Protein AF-A0AA91TK26-F1 (afdb_monomer_lite)

Secondary structure (DSSP, 8-state):
-TTGGG-TT--HHHHHHHHHHHHHHHSSS--HHHHHHHHHHHHHHHHHHHHHHHTTEEEEETTEEEEPPHHHHTHHHHHHHHT-EEGGGTTEEGGG--TTTS-HHHHHHHHHHHHHHHHHHHHHHHTTSTTTT--HHHHHHHHHHHHHHHHHHHH----TT-PPSS-TTEEEEE-TTT--EEEEEPPPBSSHHHHHHHHHHHHHH-TT--S-EEEEE-TTT--EEEEEPPGGGG-HHHHTTGGGGGS--

pLDDT: mean 71.39, std 16.18, range [24.36, 92.69]

Foldseek 3Di:
DVVQVPDPPDDPLLVVLVVCLVCLVVDPDNDPVVNVVSVVVNVVVVVVVVVVLCVCWADDPDPDTDGDDLCVNCVVLLVVQQQAFDPVVVRDGLLLDDLLLDDVVVNVVSLVVLLVSLVVVLCVSCVPPPPSPDDPVVVVVSVVNSVVSVVCSQKADPDPPDDNPPDPFWDWDQDPPPRDTIIDGFDFAADQVVQVVVVVVVCVVCVVPPFDKHWDQDPRRRTIGIDGPDPVPPDPVVVVVVVPVVPDD

Structure (mmCIF, N/CA/C/O backbone):
data_AF-A0AA91TK26-F1
#
_entry.id   AF-A0AA91TK26-F1
#
loop_
_atom_site.group_PDB
_atom_site.id
_atom_site.type_symbol
_atom_site.label_atom_id
_atom_site.label_alt_id
_atom_site.label_comp_id
_atom_site.label_asym_id
_atom_site.label_entity_id
_atom_site.label_seq_id
_atom_site.pdbx_PDB_ins_code
_atom_site.Cartn_x
_atom_site.Cartn_y
_atom_site.Cartn_z
_atom_site.occupancy
_atom_site.B_iso_or_equiv
_atom_site.auth_seq_id
_atom_site.auth_comp_id
_atom_site.auth_asym_id
_atom_site.auth_atom_id
_atom_site.pdbx_PDB_model_num
ATOM 1 N N . MET A 1 1 ? -22.624 -1.620 34.084 1.00 44.56 1 MET A N 1
ATOM 2 C CA . MET A 1 1 ? -23.690 -2.280 33.284 1.00 44.56 1 MET A CA 1
ATOM 3 C C . MET A 1 1 ? -24.356 -1.372 32.250 1.00 44.56 1 MET A C 1
ATOM 5 O O . MET A 1 1 ? -24.393 -1.745 31.085 1.00 44.56 1 MET A O 1
ATOM 9 N N . GLY A 1 2 ? -24.846 -0.179 32.614 1.00 40.97 2 GLY A N 1
ATOM 10 C CA . GLY A 1 2 ? -25.604 0.687 31.690 1.00 40.97 2 GLY A CA 1
ATOM 11 C C . GLY A 1 2 ? -24.864 1.198 30.437 1.00 40.97 2 GLY A C 1
ATOM 12 O O . GLY A 1 2 ? -25.529 1.561 29.469 1.00 40.97 2 GLY A O 1
ATOM 13 N N . ARG A 1 3 ? -23.518 1.215 30.430 1.00 43.72 3 ARG A N 1
ATOM 14 C CA . ARG A 1 3 ? -22.691 1.476 29.229 1.00 43.72 3 ARG A CA 1
ATOM 15 C C . ARG A 1 3 ? -22.631 0.279 28.271 1.00 43.72 3 ARG A C 1
ATOM 17 O O . ARG A 1 3 ? -22.677 0.483 27.065 1.00 43.72 3 ARG A O 1
ATOM 24 N N . TYR A 1 4 ? -22.572 -0.948 28.791 1.00 48.25 4 TYR A N 1
ATOM 25 C CA . TYR A 1 4 ? -22.477 -2.167 27.981 1.00 48.25 4 TYR A CA 1
ATOM 26 C C . TYR A 1 4 ? -23.794 -2.530 27.293 1.00 48.25 4 TYR A C 1
ATOM 28 O O . TYR A 1 4 ? -23.783 -2.925 26.138 1.00 48.25 4 TYR A O 1
ATOM 36 N N . LEU A 1 5 ? -24.936 -2.310 27.954 1.00 44.91 5 LEU A N 1
ATOM 37 C CA . LEU A 1 5 ? -26.261 -2.513 27.346 1.00 44.91 5 LEU A CA 1
ATOM 38 C C . LEU A 1 5 ? -26.547 -1.551 26.173 1.00 44.91 5 LEU A C 1
ATOM 40 O O . LEU A 1 5 ? -27.520 -1.738 25.453 1.00 44.91 5 LEU A O 1
ATOM 44 N N . ARG A 1 6 ? -25.722 -0.507 25.992 1.00 39.59 6 ARG A N 1
ATOM 45 C CA . ARG A 1 6 ? -25.893 0.544 24.975 1.00 39.59 6 ARG A CA 1
ATOM 46 C C . ARG A 1 6 ? -24.810 0.546 23.888 1.00 39.59 6 ARG A C 1
ATOM 48 O O . ARG A 1 6 ? -24.890 1.359 22.969 1.00 39.59 6 ARG A O 1
ATOM 55 N N . ALA A 1 7 ? -23.798 -0.320 23.967 1.00 47.00 7 ALA A N 1
ATOM 56 C CA . ALA A 1 7 ? -22.677 -0.322 23.030 1.00 47.00 7 ALA A CA 1
ATOM 57 C C . ALA A 1 7 ? -22.784 -1.475 22.011 1.00 47.00 7 ALA A C 1
ATOM 59 O O . ALA A 1 7 ? -22.571 -2.631 22.347 1.00 47.00 7 ALA A O 1
ATOM 60 N N . ASN A 1 8 ? -23.004 -1.152 20.730 1.00 46.62 8 ASN A N 1
ATOM 61 C CA . ASN A 1 8 ? -23.030 -2.105 19.599 1.00 46.62 8 ASN A CA 1
ATOM 62 C C . ASN A 1 8 ? -21.673 -2.793 19.283 1.00 46.62 8 ASN A C 1
ATOM 64 O O . ASN A 1 8 ? -21.545 -3.460 18.260 1.00 46.62 8 ASN A O 1
ATOM 68 N N . GLU A 1 9 ? -20.644 -2.610 20.116 1.00 56.28 9 GLU A N 1
ATOM 69 C CA . GLU A 1 9 ? -19.275 -3.128 19.919 1.00 56.28 9 GLU A CA 1
ATOM 70 C C . GLU A 1 9 ? -18.885 -4.191 20.974 1.00 56.28 9 GLU A C 1
ATOM 72 O O . GLU A 1 9 ? -17.711 -4.546 21.104 1.00 56.28 9 GLU A O 1
ATOM 77 N N . SER A 1 10 ? -19.851 -4.695 21.751 1.00 59.00 10 SER A N 1
ATOM 78 C CA . SER A 1 10 ? -19.629 -5.758 22.738 1.00 59.00 10 SER A CA 1
ATOM 79 C C . SER A 1 10 ? -19.509 -7.134 22.076 1.00 59.00 10 SER A C 1
ATOM 81 O O . SER A 1 10 ? -20.261 -7.464 21.157 1.00 59.00 10 SER A O 1
ATOM 83 N N . THR A 1 11 ? -18.560 -7.956 22.531 1.00 70.94 11 THR A N 1
ATOM 84 C CA . THR A 1 11 ? -18.422 -9.337 22.046 1.00 70.94 11 THR A CA 1
ATOM 85 C C . THR A 1 11 ? -19.579 -10.194 22.560 1.00 70.94 11 THR A C 1
ATOM 87 O O . THR A 1 11 ? -20.224 -9.877 23.561 1.00 70.94 11 THR A O 1
ATOM 90 N N . LEU A 1 12 ? -19.858 -11.308 21.876 1.00 75.44 12 LEU A N 1
ATOM 91 C CA . LEU A 1 12 ? -20.910 -12.243 22.288 1.00 75.44 12 LEU A CA 1
ATOM 92 C C . LEU A 1 12 ? -20.688 -12.741 23.732 1.00 75.44 12 LEU A C 1
ATOM 94 O O . LEU A 1 12 ? -21.633 -12.862 24.504 1.00 75.44 12 LEU A O 1
ATOM 98 N N . GLU A 1 13 ? -19.427 -12.958 24.113 1.00 78.81 13 GLU A N 1
ATOM 99 C CA . GLU A 1 13 ? -19.029 -13.390 25.457 1.00 78.81 13 GLU A CA 1
ATOM 100 C C . GLU A 1 13 ? -19.316 -12.330 26.536 1.00 78.81 13 GLU A C 1
ATOM 102 O O . GLU A 1 13 ? -19.792 -12.671 27.618 1.00 78.81 13 GLU A O 1
ATOM 107 N N . GLU A 1 14 ? -19.118 -11.040 26.243 1.00 76.75 14 GLU A N 1
ATOM 108 C CA . GLU A 1 14 ? -19.465 -9.951 27.170 1.00 76.75 14 GLU A CA 1
ATOM 109 C C . GLU A 1 14 ? -20.971 -9.871 27.411 1.00 76.75 14 GLU A C 1
ATOM 111 O O . GLU A 1 14 ? -21.410 -9.704 28.549 1.00 76.75 14 GLU A O 1
ATOM 116 N N . HIS A 1 15 ? -21.773 -10.048 26.358 1.00 75.81 15 HIS A N 1
ATOM 117 C CA . HIS A 1 15 ? -23.227 -10.104 26.488 1.00 75.81 15 HIS A CA 1
ATOM 118 C C . HIS A 1 15 ? -23.679 -11.270 27.371 1.00 75.81 15 HIS A C 1
ATOM 120 O O . HIS A 1 15 ? -24.536 -11.079 28.238 1.00 75.81 15 HIS A O 1
ATOM 126 N N . TYR A 1 16 ? -23.084 -12.454 27.200 1.00 81.50 16 TYR A N 1
ATOM 127 C CA . TYR A 1 16 ? -23.384 -13.608 28.048 1.00 81.50 16 TYR A CA 1
ATOM 128 C C . TYR A 1 16 ? -22.993 -13.378 29.507 1.00 81.50 16 TYR A C 1
ATOM 130 O O . TYR A 1 16 ? -23.787 -13.685 30.392 1.00 81.50 16 TYR A O 1
ATOM 138 N N . LEU A 1 17 ? -21.820 -12.794 29.770 1.00 83.50 17 LEU A N 1
ATOM 139 C CA . LEU A 1 17 ? -21.373 -12.494 31.132 1.00 83.50 17 LEU A CA 1
ATOM 140 C C . LEU A 1 17 ? -22.282 -11.471 31.819 1.00 83.50 17 LEU A C 1
ATOM 142 O O . LEU A 1 17 ? -22.656 -11.665 32.970 1.00 83.50 17 LEU A O 1
ATOM 146 N N . ILE A 1 18 ? -22.704 -10.419 31.117 1.00 82.75 18 ILE A N 1
ATOM 147 C CA . ILE A 1 18 ? -23.621 -9.414 31.676 1.00 82.75 18 ILE A CA 1
ATOM 148 C C . ILE A 1 18 ? -24.989 -10.020 31.966 1.00 82.75 18 ILE A C 1
ATOM 150 O O . ILE A 1 18 ? -25.558 -9.755 33.026 1.00 82.75 18 ILE A O 1
ATOM 154 N N . LYS A 1 19 ? -25.509 -10.841 31.047 1.00 82.31 19 LYS A N 1
ATOM 155 C CA . LYS A 1 19 ? -26.774 -11.550 31.246 1.00 82.31 19 LYS A CA 1
ATOM 156 C C . LYS A 1 19 ? -26.681 -12.497 32.441 1.00 82.31 19 LYS A C 1
ATOM 158 O O . LYS A 1 19 ? -27.546 -12.452 33.305 1.00 82.31 19 LYS A O 1
ATOM 163 N N . TYR A 1 20 ? -25.597 -13.266 32.538 1.00 84.12 20 TYR A N 1
ATOM 164 C CA . TYR A 1 20 ? -25.335 -14.154 33.666 1.00 84.12 20 TYR A CA 1
ATOM 165 C C . TYR A 1 20 ? -25.274 -13.394 34.994 1.00 84.12 20 TYR A C 1
ATOM 167 O O . TYR A 1 20 ? -25.936 -13.797 35.941 1.00 84.12 20 TYR A O 1
ATOM 175 N N . ILE A 1 21 ? -24.539 -12.279 35.070 1.00 84.69 21 ILE A N 1
ATOM 176 C CA . ILE A 1 21 ? -24.446 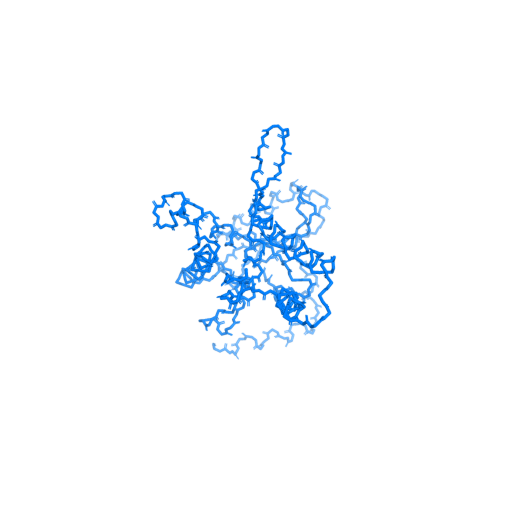-11.459 36.289 1.00 84.69 21 ILE A CA 1
ATOM 177 C C . ILE A 1 21 ? -25.829 -10.913 36.668 1.00 84.69 21 ILE A C 1
ATOM 179 O O . ILE A 1 21 ? -26.231 -11.023 37.822 1.00 84.69 21 ILE A O 1
ATOM 183 N N . ARG A 1 22 ? -26.577 -10.360 35.704 1.00 83.75 22 ARG A N 1
ATOM 184 C CA . ARG A 1 22 ? -27.930 -9.832 35.933 1.00 83.75 22 ARG A CA 1
ATOM 185 C C . ARG A 1 22 ? -28.875 -10.915 36.456 1.00 83.75 22 ARG A C 1
ATOM 187 O O . ARG A 1 22 ? -29.520 -10.715 37.478 1.00 83.75 22 ARG A O 1
ATOM 194 N N . ASP A 1 23 ? -28.939 -12.046 35.762 1.00 82.69 23 ASP A N 1
ATOM 195 C CA . ASP A 1 23 ? -29.879 -13.124 36.068 1.00 82.69 23 ASP A CA 1
ATOM 196 C C . ASP A 1 23 ? -29.489 -13.835 37.381 1.00 82.69 23 ASP A C 1
ATOM 198 O O . ASP A 1 23 ? -30.359 -14.250 38.139 1.00 82.69 23 ASP A O 1
ATOM 202 N N . SER A 1 24 ? -28.191 -13.895 37.705 1.00 81.94 24 SER A N 1
ATOM 203 C CA . SER A 1 24 ? -27.680 -14.494 38.949 1.00 81.94 24 SER A CA 1
ATOM 204 C C . SER A 1 24 ? -27.883 -13.608 40.183 1.00 81.94 24 SER A C 1
ATOM 206 O O . SER A 1 24 ? -27.971 -14.139 41.283 1.00 81.94 24 SER A O 1
ATOM 208 N N . ILE A 1 25 ? -27.953 -12.279 40.023 1.00 79.81 25 ILE A N 1
ATOM 209 C CA . ILE A 1 25 ? -28.280 -11.333 41.110 1.00 79.81 25 ILE A CA 1
ATOM 210 C C . ILE A 1 25 ? -29.783 -11.351 41.427 1.00 79.81 25 ILE A C 1
ATOM 212 O O . ILE A 1 25 ? -30.166 -11.168 42.576 1.00 79.81 25 ILE A O 1
ATOM 216 N N . ILE A 1 26 ? -30.629 -11.557 40.413 1.00 78.25 26 ILE A N 1
ATOM 217 C CA . ILE A 1 26 ? -32.096 -11.591 40.558 1.00 78.25 26 ILE A CA 1
ATOM 218 C C . ILE A 1 26 ? -32.590 -12.996 40.961 1.00 78.25 26 ILE A C 1
ATOM 220 O O . ILE A 1 26 ? -33.677 -13.141 41.515 1.00 78.25 26 ILE A O 1
ATOM 224 N N . GLY A 1 27 ? -31.806 -14.038 40.672 1.00 72.31 27 GLY A N 1
ATOM 225 C CA . GLY A 1 27 ? -32.157 -15.430 40.934 1.00 72.31 27 GLY A CA 1
ATOM 226 C C . GLY A 1 27 ? -32.178 -15.813 42.418 1.00 72.31 27 GLY A C 1
ATOM 227 O O . GLY A 1 27 ? -31.489 -15.237 43.251 1.00 72.31 27 GLY A O 1
ATOM 228 N N . VAL A 1 28 ? -32.946 -16.862 42.725 1.00 64.44 28 VAL A N 1
ATOM 229 C CA . VAL A 1 28 ? -33.220 -17.343 44.095 1.00 64.44 28 VAL A CA 1
ATOM 230 C C . VAL A 1 28 ? -31.970 -17.909 44.796 1.00 64.44 28 VAL A C 1
ATOM 232 O O . VAL A 1 28 ? -31.873 -17.866 46.016 1.00 64.44 28 VAL A O 1
ATOM 235 N N . ASN A 1 29 ? -30.983 -18.393 44.029 1.00 65.88 29 ASN A N 1
ATOM 236 C CA . ASN A 1 29 ? -29.723 -18.952 44.534 1.00 65.88 29 ASN A CA 1
ATOM 237 C C . ASN A 1 29 ? -28.543 -18.030 44.201 1.00 65.88 29 ASN A C 1
ATOM 239 O O . ASN A 1 29 ? -27.784 -18.265 43.256 1.00 65.88 29 ASN A O 1
ATOM 243 N N . PHE A 1 30 ? -28.396 -16.966 44.987 1.00 73.25 30 PHE A N 1
ATOM 244 C CA . PHE A 1 30 ? -27.329 -15.985 44.818 1.00 73.25 30 PHE A CA 1
ATOM 245 C C . PHE A 1 30 ? -25.974 -16.537 45.287 1.00 73.25 30 PHE A C 1
ATOM 247 O O . PHE A 1 30 ? -25.702 -16.659 46.481 1.00 73.25 30 PHE A O 1
ATOM 254 N N . ASN A 1 31 ? -25.089 -16.848 44.337 1.00 81.25 31 ASN A N 1
ATOM 255 C CA . ASN A 1 31 ? -23.705 -17.224 44.625 1.00 81.25 31 ASN A CA 1
ATOM 256 C C . ASN A 1 31 ? -22.774 -16.020 44.423 1.00 81.25 31 ASN A C 1
ATOM 258 O O . ASN A 1 31 ? -22.323 -15.721 43.317 1.00 81.25 31 ASN A O 1
ATOM 262 N N . VAL A 1 32 ? -22.450 -15.350 45.530 1.00 81.12 32 VAL A N 1
ATOM 263 C CA . VAL A 1 32 ? -21.575 -14.166 45.561 1.00 81.12 32 VAL A CA 1
ATOM 264 C C . VAL A 1 32 ? -20.241 -14.423 44.852 1.00 81.12 32 VAL A C 1
ATOM 266 O O . VAL A 1 32 ? -19.765 -13.581 44.092 1.00 81.12 32 VAL A O 1
ATOM 269 N N . LYS A 1 33 ? -19.634 -15.599 45.061 1.00 85.19 33 LYS A N 1
ATOM 270 C CA . LYS A 1 33 ? -18.298 -15.921 44.541 1.00 85.19 33 LYS A CA 1
ATOM 271 C C . LYS A 1 33 ? -18.301 -16.064 43.019 1.00 85.19 33 LYS A C 1
ATOM 273 O O . LYS A 1 33 ? -17.387 -15.573 42.359 1.00 85.19 33 LYS A O 1
ATOM 278 N N . SER A 1 34 ? -19.325 -16.701 42.446 1.00 83.44 34 SER A N 1
ATOM 279 C CA . SER A 1 34 ? -19.433 -16.837 40.988 1.00 83.44 34 SER A CA 1
ATOM 28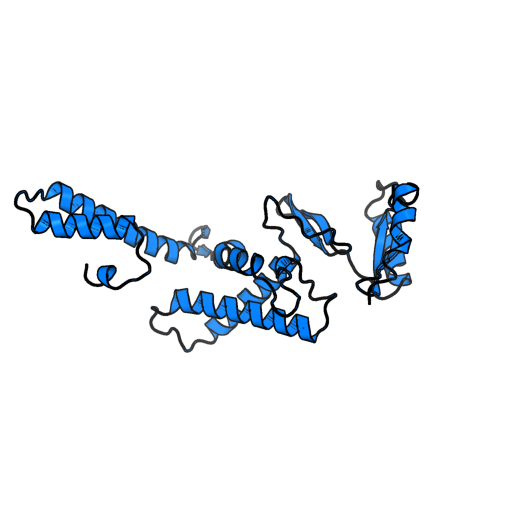0 C C . SER A 1 34 ? -19.742 -15.500 40.313 1.00 83.44 34 SER A C 1
ATOM 282 O O . SER A 1 34 ? -19.164 -15.197 39.268 1.00 83.44 34 SER A O 1
ATOM 284 N N . VAL A 1 35 ? -20.582 -14.669 40.937 1.00 84.56 35 VAL A N 1
ATOM 285 C CA . VAL A 1 35 ? -20.903 -13.323 40.448 1.00 84.56 35 VAL A CA 1
ATOM 286 C C . VAL A 1 35 ? -19.672 -12.414 40.483 1.00 84.56 35 VAL A C 1
ATOM 288 O O . VAL A 1 35 ? -19.367 -11.777 39.475 1.00 84.56 35 VAL A O 1
ATOM 291 N N . LEU A 1 36 ? -18.910 -12.403 41.583 1.00 85.00 36 LEU A N 1
ATOM 292 C CA . LEU A 1 36 ? -17.664 -11.634 41.683 1.00 85.00 36 LEU A CA 1
ATOM 293 C C . LEU A 1 36 ? -16.629 -12.078 40.642 1.00 85.00 36 LEU A C 1
ATOM 295 O O . LEU A 1 36 ? -16.025 -11.232 39.987 1.00 85.00 36 LEU A O 1
ATOM 299 N N . ASN A 1 37 ? -16.477 -13.386 40.416 1.00 87.38 37 ASN A N 1
ATOM 300 C CA . ASN A 1 37 ? -15.582 -13.901 39.377 1.00 87.38 37 ASN A CA 1
ATOM 301 C C . ASN A 1 37 ? -16.009 -13.462 37.968 1.00 87.38 37 ASN A C 1
ATOM 303 O O . ASN A 1 37 ? -15.162 -13.099 37.150 1.00 87.38 37 ASN A O 1
ATOM 307 N N . ALA A 1 38 ? -17.313 -13.463 37.674 1.00 84.62 38 ALA A N 1
ATOM 308 C CA . ALA A 1 38 ? -17.836 -13.005 36.390 1.00 84.62 38 ALA A CA 1
ATOM 309 C C . ALA A 1 38 ? -17.636 -11.493 36.192 1.00 84.62 38 ALA A C 1
ATOM 311 O O . ALA A 1 38 ? -17.241 -11.069 35.104 1.00 84.62 38 ALA A O 1
ATOM 312 N N . ILE A 1 39 ? -17.841 -10.689 37.242 1.00 85.06 39 ILE A N 1
ATOM 313 C CA . ILE A 1 39 ? -17.564 -9.244 37.231 1.00 85.06 39 ILE A CA 1
ATOM 314 C C . ILE A 1 39 ? -16.071 -8.993 37.005 1.00 85.06 39 ILE A C 1
ATOM 316 O O . ILE A 1 39 ? -15.716 -8.215 36.122 1.00 85.06 39 ILE A O 1
ATOM 320 N N . GLN A 1 40 ? -15.192 -9.693 37.728 1.00 85.62 40 GLN A N 1
ATOM 321 C CA . GLN A 1 40 ? -13.745 -9.556 37.568 1.00 85.62 40 GLN A CA 1
ATOM 322 C C . GLN A 1 40 ? -13.291 -9.952 36.159 1.00 85.62 40 GLN A C 1
ATOM 324 O O . GLN A 1 40 ? -12.460 -9.269 35.562 1.00 85.62 40 GLN A O 1
ATOM 329 N N . LYS A 1 41 ? -13.861 -11.022 35.588 1.00 86.88 41 LYS A N 1
ATOM 330 C CA . LYS A 1 41 ? -13.591 -11.426 34.202 1.00 86.88 41 LYS A CA 1
ATOM 331 C C . LYS A 1 41 ? -14.019 -10.336 33.216 1.00 86.88 41 LYS A C 1
ATOM 333 O O . LYS A 1 41 ? -13.237 -9.996 32.332 1.00 86.88 41 LYS A O 1
ATOM 338 N N . LEU A 1 42 ? -15.205 -9.752 33.398 1.00 83.81 42 LEU A N 1
ATOM 339 C CA . LEU A 1 42 ? -15.696 -8.647 32.570 1.00 83.81 42 LEU A CA 1
ATOM 340 C C . LEU A 1 42 ? -14.772 -7.418 32.667 1.00 83.81 42 LEU A C 1
ATOM 342 O O . LEU A 1 42 ? -14.380 -6.865 31.644 1.00 83.81 42 LEU A O 1
ATOM 346 N N . MET A 1 43 ? -14.361 -7.039 33.881 1.00 80.94 43 MET A N 1
ATOM 347 C CA . MET A 1 43 ? -13.428 -5.930 34.114 1.00 80.94 43 MET A CA 1
ATOM 348 C C . MET A 1 43 ? -12.058 -6.184 33.482 1.00 80.94 43 MET A C 1
ATOM 350 O O . MET A 1 43 ? -11.479 -5.284 32.882 1.00 80.94 43 MET A O 1
ATOM 354 N N . ASN A 1 44 ? -11.546 -7.414 33.558 1.00 81.50 44 ASN A N 1
ATOM 355 C CA . ASN A 1 44 ? -10.281 -7.784 32.925 1.00 81.50 44 ASN A CA 1
ATOM 356 C C . ASN A 1 44 ? -10.374 -7.726 31.393 1.00 81.50 44 ASN A C 1
ATOM 358 O O . ASN A 1 44 ? -9.412 -7.324 30.744 1.00 81.50 44 ASN A O 1
ATOM 362 N N . MET A 1 45 ? -11.518 -8.097 30.809 1.00 77.38 45 MET A N 1
ATOM 363 C CA . MET A 1 45 ? -11.768 -7.964 29.369 1.00 77.38 45 MET A CA 1
ATOM 364 C C . MET A 1 45 ? -11.860 -6.491 28.941 1.00 77.38 45 MET A C 1
ATOM 366 O O . MET A 1 45 ? -11.331 -6.129 27.891 1.00 77.38 45 MET A O 1
ATOM 370 N N . GLU A 1 46 ? -12.449 -5.623 29.768 1.00 71.56 46 GLU A N 1
ATOM 371 C CA . GLU A 1 46 ? -12.480 -4.171 29.541 1.00 71.56 46 GLU A CA 1
ATOM 372 C C . GLU A 1 46 ? -11.086 -3.550 29.636 1.00 71.56 46 GLU A C 1
ATOM 374 O O . GLU A 1 46 ? -10.648 -2.861 28.717 1.00 71.56 46 GLU A O 1
ATOM 379 N N . ALA A 1 47 ? -10.341 -3.883 30.691 1.00 67.50 47 ALA A N 1
ATOM 380 C CA . ALA A 1 47 ? -8.959 -3.459 30.870 1.00 67.50 47 ALA A CA 1
ATOM 381 C C . ALA A 1 47 ? -8.054 -3.988 29.747 1.00 67.50 47 ALA A C 1
ATOM 383 O O . ALA A 1 47 ? -7.115 -3.313 29.334 1.00 67.50 47 ALA A O 1
ATOM 384 N N . ALA A 1 48 ? -8.335 -5.179 29.208 1.00 65.69 48 ALA A N 1
ATOM 385 C CA . ALA A 1 48 ? -7.646 -5.710 28.038 1.00 65.69 48 ALA A CA 1
ATOM 386 C C . ALA A 1 48 ? -7.981 -4.924 26.761 1.00 65.69 48 ALA A C 1
ATOM 388 O O . ALA A 1 48 ? -7.095 -4.734 25.935 1.00 65.69 48 ALA A O 1
ATOM 389 N N . LYS A 1 49 ? -9.210 -4.418 26.600 1.00 64.06 49 LYS A N 1
ATOM 390 C CA . LYS A 1 49 ? -9.585 -3.528 25.486 1.00 64.06 49 LYS A CA 1
ATOM 391 C C . LYS A 1 49 ? -8.950 -2.147 25.612 1.00 64.06 49 LYS A C 1
ATOM 393 O O . LYS A 1 49 ? -8.461 -1.619 24.616 1.00 64.06 49 LYS A O 1
ATOM 398 N N . GLU A 1 50 ? -8.903 -1.588 26.819 1.00 53.25 50 GLU A N 1
ATOM 399 C CA . GLU A 1 50 ? -8.156 -0.357 27.091 1.00 53.25 50 GLU A CA 1
ATOM 400 C C . GLU A 1 50 ? -6.659 -0.560 26.856 1.00 53.25 50 GLU A C 1
ATOM 402 O O . GLU A 1 50 ? -6.032 0.307 26.254 1.00 53.25 50 GLU A O 1
ATOM 407 N N . LYS A 1 51 ? -6.107 -1.732 27.208 1.00 48.62 51 LYS A N 1
ATOM 408 C CA . LYS A 1 51 ? -4.743 -2.154 26.850 1.00 48.62 51 LYS A CA 1
ATOM 409 C C . LYS A 1 51 ? -4.551 -2.388 25.355 1.00 48.62 51 LYS A C 1
ATOM 411 O O . LYS A 1 51 ? -3.472 -2.093 24.868 1.00 48.62 51 LYS A O 1
ATOM 416 N N . ASP A 1 52 ? -5.538 -2.857 24.595 1.00 43.91 52 ASP A N 1
ATOM 417 C CA . ASP A 1 52 ? -5.449 -2.979 23.124 1.00 43.91 52 ASP A CA 1
ATOM 418 C C . ASP A 1 52 ? -5.460 -1.585 22.448 1.00 43.91 52 ASP A C 1
ATOM 420 O O . ASP A 1 52 ? -4.846 -1.369 21.403 1.00 43.91 52 ASP A O 1
ATOM 424 N N . LEU A 1 53 ? -6.093 -0.596 23.096 1.00 43.72 53 LEU A N 1
ATOM 425 C CA . LEU A 1 53 ? -6.005 0.830 22.755 1.00 43.72 53 LEU A CA 1
ATOM 426 C C . LEU A 1 53 ? -4.669 1.456 23.191 1.00 43.72 53 LEU A C 1
ATOM 428 O O . LEU A 1 53 ? -4.068 2.205 22.417 1.00 43.72 53 LEU A O 1
ATOM 432 N N . THR A 1 54 ? -4.157 1.124 24.384 1.00 38.44 54 THR A N 1
ATOM 433 C CA . THR A 1 54 ? -2.859 1.632 24.862 1.00 38.44 54 THR A CA 1
ATOM 434 C C . THR A 1 54 ? -1.683 0.956 24.174 1.00 38.44 54 THR A C 1
ATOM 436 O O . THR A 1 54 ? -0.706 1.639 23.934 1.00 38.44 54 THR A O 1
ATOM 439 N N . THR A 1 55 ? -1.767 -0.304 23.734 1.00 41.81 55 THR A N 1
ATOM 440 C CA . THR A 1 55 ? -0.697 -1.028 23.005 1.00 41.81 55 THR A CA 1
ATOM 441 C C . THR A 1 55 ? -0.421 -0.484 21.600 1.00 41.81 55 THR A C 1
ATOM 443 O O . THR A 1 55 ? 0.534 -0.909 20.949 1.00 41.81 55 THR A O 1
ATOM 446 N N . MET A 1 56 ? -1.141 0.544 21.135 1.00 43.97 56 MET A N 1
ATOM 447 C CA . MET A 1 56 ? -0.652 1.408 20.046 1.00 43.97 56 MET A CA 1
ATOM 448 C C . MET A 1 56 ? 0.596 2.236 20.436 1.00 43.97 56 MET A C 1
ATOM 450 O O . MET A 1 56 ? 1.288 2.799 19.575 1.00 43.97 56 MET A O 1
ATOM 454 N N . LEU A 1 57 ? 0.909 2.268 21.729 1.00 49.12 57 LEU A N 1
ATOM 455 C CA . LEU A 1 57 ? 2.031 2.914 22.392 1.00 49.12 57 LEU A CA 1
ATOM 456 C C . LEU A 1 57 ? 2.587 1.855 23.361 1.00 49.12 57 LEU A C 1
ATOM 458 O O . LEU A 1 57 ? 1.918 1.417 24.277 1.00 49.12 57 LEU A O 1
ATOM 462 N N . VAL A 1 58 ? 3.732 1.240 23.118 1.00 49.19 58 VAL A N 1
ATOM 463 C CA . VAL A 1 58 ? 4.950 1.519 23.890 1.00 49.19 58 VAL A CA 1
ATOM 464 C C . VAL A 1 58 ? 5.854 0.314 23.602 1.00 49.19 58 VAL A C 1
ATOM 466 O O . VAL A 1 58 ? 5.597 -0.785 24.086 1.00 49.19 58 VAL A O 1
ATOM 469 N N . LYS A 1 59 ? 6.915 0.494 22.816 1.00 49.28 59 LYS A N 1
ATOM 470 C CA . LYS A 1 59 ? 8.158 -0.232 23.094 1.00 49.28 59 LYS A CA 1
ATOM 471 C C . LYS A 1 59 ? 8.890 0.610 24.132 1.00 49.28 59 LYS A C 1
ATOM 473 O O . LYS A 1 59 ? 9.058 1.804 23.910 1.00 49.28 59 LYS A O 1
ATOM 478 N N . MET A 1 60 ? 9.275 0.041 25.267 1.00 48.75 60 MET A N 1
ATOM 479 C CA . MET A 1 60 ? 10.217 0.730 26.149 1.00 48.75 60 MET A CA 1
ATOM 480 C C . MET A 1 60 ? 11.621 0.444 25.630 1.00 48.75 60 MET A C 1
ATOM 482 O O . MET A 1 60 ? 11.990 -0.719 25.486 1.00 48.75 60 MET A O 1
ATOM 486 N N . ASP A 1 61 ? 12.360 1.497 25.297 1.00 47.44 61 ASP A N 1
ATOM 487 C CA . ASP A 1 61 ? 13.799 1.427 25.044 1.00 47.44 61 ASP A CA 1
ATOM 488 C C . ASP A 1 61 ? 14.485 2.200 26.176 1.00 47.44 61 ASP A C 1
ATOM 490 O O . ASP A 1 61 ? 14.524 3.437 26.190 1.00 47.44 61 ASP A O 1
ATOM 494 N N . GLY A 1 62 ? 14.858 1.469 27.230 1.00 65.50 62 GLY A N 1
ATOM 495 C CA . GLY A 1 62 ? 15.213 2.049 28.527 1.00 65.50 62 GLY A CA 1
ATOM 496 C C . GLY A 1 62 ? 14.067 2.881 29.125 1.00 65.50 62 GLY A C 1
ATOM 497 O O . GLY A 1 62 ? 12.918 2.442 29.161 1.00 65.50 62 GLY A O 1
ATOM 498 N N . ASN A 1 63 ? 14.367 4.114 29.553 1.00 59.72 63 ASN A N 1
ATOM 499 C CA . ASN A 1 63 ? 13.387 5.050 30.132 1.00 59.72 63 ASN A CA 1
ATOM 500 C C . ASN A 1 63 ? 12.546 5.809 29.085 1.00 59.72 63 ASN A C 1
ATOM 502 O O . ASN A 1 63 ? 11.775 6.700 29.445 1.00 59.72 63 ASN A O 1
ATOM 506 N N . ARG A 1 64 ? 12.695 5.518 27.785 1.00 45.97 64 ARG A N 1
ATOM 507 C CA . ARG A 1 64 ? 11.971 6.226 26.720 1.00 45.97 64 ARG A CA 1
ATOM 508 C C . ARG A 1 64 ? 10.838 5.374 26.161 1.00 45.97 64 ARG A C 1
ATOM 510 O O . ARG A 1 64 ? 11.027 4.234 25.741 1.00 45.97 64 ARG A O 1
ATOM 517 N N . VAL A 1 65 ? 9.652 5.975 26.105 1.00 55.22 65 VAL A N 1
ATOM 518 C CA . VAL A 1 65 ? 8.483 5.411 25.426 1.00 55.22 65 VAL A CA 1
ATOM 519 C C . VAL A 1 65 ? 8.667 5.568 23.917 1.00 55.22 65 VAL A C 1
ATOM 521 O O . VAL A 1 65 ? 8.514 6.658 23.366 1.00 55.22 65 VAL A O 1
ATOM 524 N N . VAL A 1 66 ? 8.994 4.472 23.237 1.00 56.31 66 VAL A N 1
ATOM 525 C CA . VAL A 1 66 ? 9.098 4.406 21.779 1.00 56.31 66 VAL A CA 1
ATOM 526 C C . VAL A 1 66 ? 7.731 4.074 21.191 1.00 56.31 66 VAL A C 1
ATOM 528 O O . VAL A 1 66 ? 7.084 3.078 21.520 1.00 56.31 66 VAL A O 1
ATOM 531 N N . LEU A 1 67 ? 7.283 4.940 20.288 1.00 59.25 67 LEU A N 1
ATOM 532 C CA . LEU A 1 67 ? 6.070 4.751 19.506 1.00 59.25 67 LEU A CA 1
ATOM 533 C C . LEU A 1 67 ? 6.219 3.529 18.589 1.00 59.25 67 LEU A C 1
ATOM 535 O O . LEU A 1 67 ? 7.190 3.428 17.843 1.00 59.25 67 LEU A O 1
ATOM 539 N N . ASN A 1 68 ? 5.227 2.632 18.590 1.00 64.94 68 ASN A N 1
ATOM 540 C CA . ASN A 1 68 ? 5.193 1.514 17.644 1.00 64.94 68 ASN A CA 1
ATOM 541 C C . ASN A 1 68 ? 5.302 1.995 16.188 1.00 64.94 68 ASN A C 1
ATOM 543 O O . ASN A 1 68 ? 4.771 3.053 15.837 1.00 64.94 68 ASN A O 1
ATOM 547 N N . GLY A 1 69 ? 5.949 1.197 15.337 1.00 68.38 69 GLY A N 1
ATOM 548 C CA . GLY A 1 69 ? 6.065 1.469 13.904 1.00 68.38 69 GLY A CA 1
ATOM 549 C C . GLY A 1 69 ? 4.703 1.631 13.218 1.00 68.38 69 GLY A C 1
ATOM 550 O O . GLY A 1 69 ? 3.672 1.135 13.684 1.00 68.38 69 GLY A O 1
ATOM 551 N N . GLN A 1 70 ? 4.677 2.359 12.097 1.00 72.12 70 GLN A N 1
ATOM 552 C CA . GLN A 1 70 ? 3.442 2.617 11.338 1.00 72.12 70 GLN A CA 1
ATOM 553 C C . GLN A 1 70 ? 2.773 1.328 10.831 1.00 72.12 70 GLN A C 1
ATOM 555 O O . GLN A 1 70 ? 1.552 1.263 10.702 1.00 72.12 70 GLN A O 1
ATOM 560 N N . ASP A 1 71 ? 3.568 0.296 10.573 1.00 68.12 71 ASP A N 1
ATOM 561 C CA . ASP A 1 71 ? 3.148 -1.041 10.163 1.00 68.12 71 ASP A CA 1
ATOM 562 C C . ASP A 1 71 ? 2.323 -1.767 11.227 1.00 68.12 71 ASP A C 1
ATOM 564 O O . ASP A 1 71 ? 1.330 -2.413 10.885 1.00 68.12 71 ASP A O 1
ATOM 568 N N . VAL A 1 72 ? 2.695 -1.612 12.498 1.00 71.19 72 VAL A N 1
ATOM 569 C CA . VAL A 1 72 ? 1.945 -2.146 13.637 1.00 71.19 72 VAL A CA 1
ATOM 570 C C . VAL A 1 72 ? 0.683 -1.317 13.858 1.00 71.19 72 VAL A C 1
ATOM 572 O O . VAL A 1 72 ? -0.413 -1.873 13.924 1.00 71.19 72 VAL A O 1
ATOM 575 N N . ARG A 1 73 ? 0.817 0.017 13.884 1.00 71.00 73 ARG A N 1
ATOM 576 C CA . ARG A 1 73 ? -0.297 0.950 14.142 1.00 71.00 73 ARG A CA 1
ATOM 577 C C . ARG A 1 73 ? -1.453 0.789 13.164 1.00 71.00 73 ARG A C 1
ATOM 579 O O . ARG A 1 73 ? -2.600 0.757 13.582 1.00 71.00 73 ARG A O 1
ATOM 586 N N . PHE A 1 74 ? -1.154 0.676 11.871 1.00 74.75 74 PHE A N 1
ATOM 587 C CA . PHE A 1 74 ? -2.170 0.646 10.818 1.00 74.75 74 PHE A CA 1
ATOM 588 C C . PHE A 1 74 ? -2.413 -0.759 10.256 1.00 74.75 74 PHE A C 1
ATOM 590 O O . PHE A 1 74 ? -2.902 -0.901 9.131 1.00 74.75 74 PHE A O 1
ATOM 597 N N . LYS A 1 75 ? -2.035 -1.824 10.978 1.00 76.81 75 LYS A N 1
ATOM 598 C CA . LYS A 1 75 ? -2.089 -3.204 10.467 1.00 76.81 75 LYS A CA 1
ATOM 599 C C . LYS A 1 75 ? -3.494 -3.597 9.993 1.00 76.81 75 LYS A C 1
ATOM 601 O O . LYS A 1 75 ? -3.623 -4.129 8.884 1.00 76.81 75 LYS A O 1
ATOM 606 N N . LYS A 1 76 ? -4.516 -3.311 10.814 1.00 78.00 76 LYS A N 1
ATOM 607 C CA . LYS A 1 76 ? -5.935 -3.638 10.571 1.00 78.00 76 LYS A CA 1
ATOM 608 C C . LYS A 1 76 ? -6.487 -2.841 9.380 1.00 78.00 76 LYS A C 1
ATOM 610 O O . LYS A 1 76 ? -7.169 -3.391 8.516 1.00 78.00 76 LYS A O 1
ATOM 615 N N . GLU A 1 77 ? -6.155 -1.557 9.297 1.00 81.12 77 GLU A N 1
ATOM 616 C CA . GLU A 1 77 ? -6.583 -0.640 8.235 1.00 81.12 77 GLU A CA 1
ATOM 617 C C . GLU A 1 77 ? -5.958 -1.035 6.902 1.00 81.12 77 GLU A C 1
ATOM 619 O O . GLU A 1 77 ? -6.666 -1.137 5.902 1.00 81.12 77 GLU A O 1
ATOM 624 N N . THR A 1 78 ? -4.661 -1.351 6.914 1.00 77.06 78 THR A N 1
ATOM 625 C CA . THR A 1 78 ? -3.927 -1.844 5.742 1.00 77.06 78 THR A CA 1
ATOM 626 C C . THR A 1 78 ? -4.625 -3.074 5.156 1.00 77.06 78 THR A C 1
ATOM 628 O O . THR A 1 78 ? -4.861 -3.144 3.956 1.00 77.06 78 THR A O 1
ATOM 631 N N . GLU A 1 79 ? -5.035 -4.039 5.984 1.00 79.12 79 GLU A N 1
ATOM 632 C CA . GLU A 1 79 ? -5.724 -5.250 5.509 1.00 79.12 79 GLU A CA 1
ATOM 633 C C . GLU A 1 79 ? -7.095 -4.971 4.887 1.00 79.12 79 GLU A C 1
ATOM 635 O O . GLU A 1 79 ? -7.459 -5.607 3.895 1.00 79.12 79 GLU A O 1
ATOM 640 N N . LYS A 1 80 ? -7.849 -4.015 5.438 1.00 83.06 80 LYS A N 1
ATOM 641 C CA . LYS A 1 80 ? -9.144 -3.599 4.880 1.00 83.06 80 LYS A CA 1
ATOM 642 C C . LYS A 1 80 ? -8.970 -2.888 3.541 1.00 83.06 80 LYS A C 1
ATOM 644 O O . LYS A 1 80 ? -9.642 -3.239 2.576 1.00 83.06 80 LYS A O 1
ATOM 649 N N . ILE A 1 81 ? -8.035 -1.942 3.482 1.00 84.06 81 ILE A N 1
ATOM 650 C CA . ILE A 1 81 ? -7.690 -1.163 2.286 1.00 84.06 81 ILE A CA 1
ATOM 651 C C . ILE A 1 81 ? -7.239 -2.092 1.148 1.00 84.06 81 ILE A C 1
ATOM 653 O O . ILE A 1 81 ? -7.668 -1.945 0.009 1.00 84.06 81 ILE A O 1
ATOM 657 N N . PHE A 1 82 ? -6.455 -3.126 1.453 1.00 78.19 82 PHE A N 1
ATOM 658 C CA . PHE A 1 82 ? -5.974 -4.088 0.455 1.00 78.19 82 PHE A CA 1
ATOM 659 C C . PHE A 1 82 ? -7.071 -4.951 -0.180 1.00 78.19 82 PHE A C 1
ATOM 661 O O . PHE A 1 82 ? -6.900 -5.428 -1.304 1.00 78.19 82 PHE A O 1
ATOM 668 N N . LYS A 1 83 ? -8.179 -5.174 0.534 1.00 82.12 83 LYS A N 1
ATOM 669 C CA . LYS A 1 83 ? -9.343 -5.931 0.049 1.00 82.12 83 LYS A CA 1
ATOM 670 C C . LYS A 1 83 ? -10.369 -5.040 -0.660 1.00 82.12 83 LYS A C 1
ATOM 672 O O . LYS A 1 83 ? -11.359 -5.550 -1.181 1.00 82.12 83 LYS A O 1
ATOM 677 N N . GLU A 1 84 ? -10.161 -3.725 -0.673 1.00 84.38 84 GLU A N 1
ATOM 678 C CA . GLU A 1 84 ? -11.097 -2.776 -1.262 1.00 84.38 84 GLU A CA 1
ATOM 679 C C . GLU A 1 84 ? -11.120 -2.888 -2.792 1.00 84.38 84 GLU A C 1
ATOM 681 O O . GLU A 1 84 ? -10.078 -2.929 -3.449 1.00 84.38 84 GLU A O 1
ATOM 686 N N . LYS A 1 85 ? -12.330 -2.940 -3.361 1.00 87.12 85 LYS A N 1
ATOM 687 C CA . LYS A 1 85 ? -12.564 -2.982 -4.807 1.00 87.12 85 LYS A CA 1
ATOM 688 C C . LYS A 1 85 ? -12.865 -1.584 -5.341 1.00 87.12 85 LYS A C 1
ATOM 690 O O . LYS A 1 85 ? -13.742 -0.881 -4.838 1.00 87.12 85 LYS A O 1
ATOM 695 N N . LEU A 1 86 ? -12.175 -1.207 -6.408 1.00 86.94 86 LEU A N 1
ATOM 696 C CA . LEU A 1 86 ? -12.335 0.049 -7.119 1.00 86.94 86 LEU A CA 1
ATOM 697 C C . LEU A 1 86 ? -13.540 -0.028 -8.058 1.00 86.94 86 LEU A C 1
ATOM 699 O O . LEU A 1 86 ? -13.475 -0.614 -9.138 1.00 86.94 86 LEU A O 1
ATOM 703 N N . LYS A 1 87 ? -14.649 0.607 -7.662 1.00 86.75 87 LYS A N 1
ATOM 704 C CA . LYS A 1 87 ? -15.879 0.657 -8.475 1.00 86.75 87 LYS A CA 1
ATOM 705 C C . LYS A 1 87 ? -15.642 1.252 -9.868 1.00 86.75 87 LYS A C 1
ATOM 707 O O . LYS A 1 87 ? -16.163 0.734 -10.844 1.00 86.75 87 LYS A O 1
ATOM 712 N N . PHE A 1 88 ? -14.807 2.289 -9.965 1.00 85.94 88 PHE A N 1
ATOM 713 C CA . PHE A 1 88 ? -14.509 2.969 -11.232 1.00 85.94 88 PHE A CA 1
ATOM 714 C C . PHE A 1 88 ? -13.565 2.179 -12.162 1.00 85.94 88 PHE A C 1
ATOM 716 O O . PHE A 1 88 ? -13.390 2.564 -13.310 1.00 85.94 88 PHE A O 1
ATOM 723 N N . LYS A 1 89 ? -12.976 1.070 -11.691 1.00 84.19 89 LYS A N 1
ATOM 724 C CA . LYS A 1 89 ? -12.092 0.178 -12.466 1.00 84.19 89 LYS A CA 1
ATOM 725 C C . LYS A 1 89 ? -12.629 -1.253 -12.456 1.00 84.19 89 LYS A C 1
ATOM 727 O O . LYS A 1 89 ? -11.918 -2.179 -12.084 1.00 84.19 89 LYS A O 1
ATOM 732 N N . LYS A 1 90 ? -13.912 -1.434 -12.797 1.00 84.94 90 LYS A N 1
ATOM 733 C CA . LYS A 1 90 ? -14.578 -2.751 -12.927 1.00 84.94 90 LYS A CA 1
ATOM 734 C C . LYS A 1 90 ? -14.340 -3.696 -11.728 1.00 84.94 90 LYS A C 1
ATOM 736 O O . LYS A 1 90 ? -14.208 -4.903 -11.886 1.00 84.94 90 LYS A O 1
ATOM 741 N N . GLY A 1 91 ? -14.252 -3.151 -10.512 1.00 82.38 91 GLY A N 1
ATOM 742 C CA . GLY A 1 91 ? -14.027 -3.942 -9.298 1.00 82.38 91 GLY A CA 1
ATOM 743 C C . GLY A 1 91 ? -12.580 -4.395 -9.064 1.00 82.38 91 GLY A C 1
ATOM 744 O O . GLY A 1 91 ? -12.363 -5.262 -8.216 1.00 82.38 91 GLY A O 1
ATOM 745 N N . MET A 1 92 ? -11.601 -3.806 -9.760 1.00 82.38 92 MET A N 1
ATOM 746 C CA . MET A 1 92 ? -10.168 -4.024 -9.534 1.00 82.38 92 MET A CA 1
ATOM 747 C C . MET A 1 92 ? -9.813 -3.830 -8.057 1.00 82.38 92 MET A C 1
ATOM 749 O O . MET A 1 92 ? -10.245 -2.869 -7.425 1.00 82.38 92 MET A O 1
ATOM 753 N N . LEU A 1 93 ? -9.006 -4.725 -7.491 1.00 83.31 93 LEU A N 1
ATOM 754 C CA . LEU A 1 93 ? -8.529 -4.570 -6.118 1.00 83.31 93 LEU A CA 1
ATOM 755 C C . LEU A 1 93 ? -7.541 -3.407 -6.013 1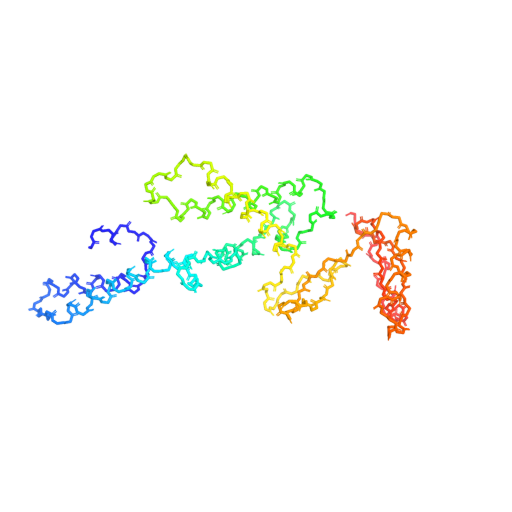.00 83.31 93 LEU A C 1
ATOM 757 O O . LEU A 1 93 ? -6.625 -3.299 -6.825 1.00 83.31 93 LEU A O 1
ATOM 761 N N . LEU A 1 94 ? -7.667 -2.602 -4.960 1.00 82.56 94 LEU A N 1
ATOM 762 C CA . LEU A 1 94 ? -6.804 -1.447 -4.709 1.00 82.56 94 LEU A CA 1
ATOM 763 C C . LEU A 1 94 ? -5.312 -1.816 -4.684 1.00 82.56 94 LEU A C 1
ATOM 765 O O . LEU A 1 94 ? -4.483 -1.064 -5.176 1.00 82.56 94 LEU A O 1
ATOM 769 N N . ARG A 1 95 ? -4.965 -3.002 -4.169 1.00 77.31 95 ARG A N 1
ATOM 770 C CA . ARG A 1 95 ? -3.578 -3.506 -4.142 1.00 77.31 95 ARG A CA 1
ATOM 771 C C . ARG A 1 95 ? -2.953 -3.723 -5.530 1.00 77.31 95 ARG A C 1
ATOM 773 O O . ARG A 1 95 ? -1.738 -3.840 -5.627 1.00 77.31 95 ARG A O 1
ATOM 780 N N . ASN A 1 96 ? -3.778 -3.863 -6.569 1.00 76.31 96 ASN A N 1
ATOM 781 C CA . ASN A 1 96 ? -3.325 -4.049 -7.947 1.00 76.31 96 ASN A CA 1
ATOM 782 C C . ASN A 1 96 ? -3.197 -2.708 -8.682 1.00 76.31 96 ASN A C 1
ATOM 784 O O . ASN A 1 96 ? -2.686 -2.681 -9.796 1.00 76.31 96 ASN A O 1
ATOM 788 N N . PHE A 1 97 ? -3.668 -1.614 -8.079 1.00 78.94 97 PHE A N 1
ATOM 789 C CA . PHE A 1 97 ? -3.595 -0.294 -8.675 1.00 78.94 97 PHE A CA 1
ATOM 790 C C . PHE A 1 97 ? -2.158 0.229 -8.619 1.00 78.94 97 PHE A C 1
ATOM 792 O O . PHE A 1 97 ? -1.577 0.353 -7.539 1.00 78.94 97 PHE A O 1
ATOM 799 N N . ASP A 1 98 ? -1.597 0.568 -9.776 1.00 75.88 98 ASP A N 1
ATOM 800 C CA . ASP A 1 98 ? -0.267 1.161 -9.875 1.00 75.88 98 ASP A CA 1
ATOM 801 C C . ASP A 1 98 ? -0.367 2.645 -10.247 1.00 75.88 98 ASP A C 1
ATOM 803 O O . ASP A 1 98 ? -0.719 3.024 -11.362 1.00 75.88 98 ASP A O 1
ATOM 807 N N . ILE A 1 99 ? -0.016 3.498 -9.283 1.00 73.44 99 ILE A N 1
ATOM 808 C CA . ILE A 1 99 ? -0.166 4.951 -9.381 1.00 73.44 99 ILE A CA 1
ATOM 809 C C . ILE A 1 99 ? 0.664 5.590 -10.504 1.00 73.44 99 ILE A C 1
ATOM 811 O O . ILE A 1 99 ? 0.333 6.692 -10.935 1.00 73.44 99 ILE A O 1
ATOM 815 N N . GLU A 1 100 ? 1.742 4.941 -10.962 1.00 68.50 100 GLU A N 1
ATOM 816 C CA . GLU A 1 100 ? 2.608 5.516 -12.003 1.00 68.50 100 GLU A CA 1
ATOM 817 C C . GLU A 1 100 ? 2.257 5.061 -13.421 1.00 68.50 100 GLU A C 1
ATOM 819 O O . GLU A 1 100 ? 2.800 5.624 -14.373 1.00 68.50 100 GLU A O 1
ATOM 824 N N . THR A 1 101 ? 1.451 4.008 -13.569 1.00 71.06 101 THR A N 1
ATOM 825 C CA . THR A 1 101 ? 0.981 3.535 -14.883 1.00 71.06 101 THR A CA 1
ATOM 826 C C . THR A 1 101 ? -0.421 4.035 -15.178 1.00 71.06 101 THR A C 1
ATOM 828 O O . THR A 1 101 ? -0.794 4.196 -16.333 1.00 71.06 101 THR A O 1
ATOM 831 N N . GLU A 1 102 ? -1.202 4.266 -14.130 1.00 77.12 102 GLU A N 1
ATOM 832 C CA . GLU A 1 102 ? -2.577 4.716 -14.239 1.00 77.12 102 GLU A CA 1
ATOM 833 C C . GLU A 1 102 ? -2.666 6.219 -14.515 1.00 77.12 102 GLU A C 1
ATOM 835 O O . GLU A 1 102 ? -1.773 7.009 -14.194 1.00 77.12 102 GLU A O 1
ATOM 840 N N . ALA A 1 103 ? -3.785 6.624 -15.113 1.00 81.81 103 ALA A N 1
ATOM 841 C CA . ALA A 1 103 ? -4.016 8.012 -15.468 1.00 81.81 103 ALA A CA 1
ATOM 842 C C . ALA A 1 103 ? -4.011 8.918 -14.214 1.00 81.81 103 ALA A C 1
ATOM 844 O O . ALA A 1 103 ? -4.550 8.528 -13.170 1.00 81.81 103 ALA A O 1
ATOM 845 N N . PRO A 1 104 ? -3.508 10.168 -14.303 1.00 84.62 104 PRO A N 1
ATOM 846 C CA . PRO A 1 104 ? -3.427 11.078 -13.154 1.00 84.62 104 PRO A CA 1
ATOM 847 C C . PRO A 1 104 ? -4.761 11.266 -12.419 1.00 84.62 104 PRO A C 1
ATOM 849 O O . PRO A 1 104 ? -4.805 11.396 -11.192 1.00 84.62 104 PRO A O 1
ATOM 852 N N . HIS A 1 105 ? -5.866 11.242 -13.168 1.00 86.06 105 HIS A N 1
ATOM 853 C CA . HIS A 1 105 ? -7.212 11.382 -12.629 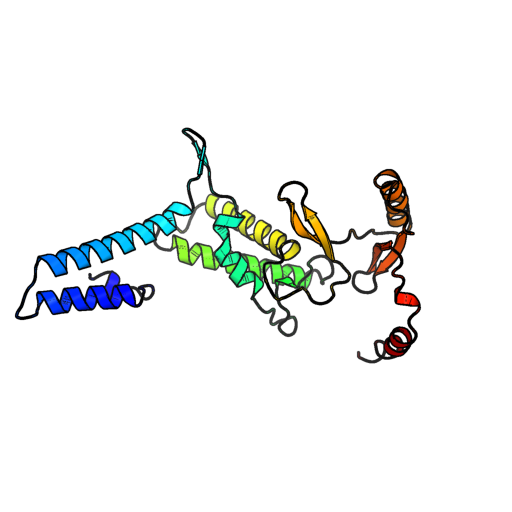1.00 86.06 105 HIS A CA 1
ATOM 854 C C . HIS A 1 105 ? -7.615 10.198 -11.726 1.00 86.06 105 HIS A C 1
ATOM 856 O O . HIS A 1 105 ? -8.179 10.407 -10.649 1.00 86.06 105 HIS A O 1
ATOM 862 N N . ASP A 1 106 ? -7.278 8.968 -12.117 1.00 86.69 106 ASP A N 1
ATOM 863 C CA . ASP A 1 106 ? -7.553 7.751 -11.352 1.00 86.69 106 ASP A CA 1
ATOM 864 C C . ASP A 1 106 ? -6.638 7.651 -10.133 1.00 86.69 106 ASP A C 1
ATOM 866 O O . ASP A 1 106 ? -7.099 7.358 -9.028 1.00 86.69 106 ASP A O 1
ATOM 870 N N . SER A 1 107 ? -5.369 8.024 -10.289 1.00 85.81 107 SER A N 1
ATOM 871 C CA . SER A 1 107 ? -4.407 8.118 -9.188 1.00 85.81 107 SER A CA 1
ATOM 872 C C . SER A 1 107 ? -4.876 9.090 -8.099 1.00 85.81 107 SER A C 1
ATOM 874 O O . SER A 1 107 ? -4.782 8.798 -6.901 1.00 85.81 107 SER A O 1
ATOM 876 N N . LYS A 1 108 ? -5.479 10.222 -8.490 1.00 88.50 108 LYS A N 1
ATOM 877 C CA . LYS A 1 108 ? -6.094 11.176 -7.554 1.00 88.50 108 LYS A CA 1
ATOM 878 C C . LYS A 1 108 ? -7.322 10.586 -6.850 1.00 88.50 108 LYS A C 1
ATOM 880 O O . LYS A 1 108 ? -7.493 10.813 -5.651 1.00 88.50 108 LYS A O 1
ATOM 885 N N . LYS A 1 109 ? -8.159 9.809 -7.550 1.00 89.94 109 LYS A N 1
ATOM 886 C CA . LYS A 1 109 ? -9.303 9.103 -6.939 1.00 89.94 109 LYS A CA 1
ATOM 887 C C . LYS A 1 109 ? -8.838 8.067 -5.916 1.00 89.94 109 LYS A C 1
ATOM 889 O O . LYS A 1 109 ? -9.373 8.045 -4.811 1.00 89.94 109 LYS A O 1
ATOM 894 N N . VAL A 1 110 ? -7.828 7.259 -6.239 1.00 88.38 110 VAL A N 1
ATOM 895 C CA . VAL A 1 110 ? -7.257 6.265 -5.314 1.00 88.38 110 VAL A CA 1
ATOM 896 C C . VAL A 1 110 ? -6.704 6.925 -4.058 1.00 88.38 110 VAL A C 1
ATOM 898 O O . VAL A 1 110 ? -7.040 6.495 -2.955 1.00 88.38 110 VAL A O 1
ATOM 901 N N . ARG A 1 111 ? -5.944 8.018 -4.201 1.00 88.88 111 ARG A N 1
ATOM 902 C CA . ARG A 1 111 ? -5.457 8.799 -3.054 1.00 88.88 111 ARG A CA 1
ATOM 903 C C . ARG A 1 111 ? -6.604 9.252 -2.147 1.00 88.88 111 ARG A C 1
ATOM 905 O O . ARG A 1 111 ? -6.538 9.019 -0.946 1.00 88.88 111 ARG A O 1
ATOM 912 N N . ARG A 1 112 ? -7.676 9.812 -2.722 1.00 89.44 112 ARG A N 1
ATOM 913 C CA . ARG A 1 112 ? -8.872 10.240 -1.970 1.00 89.44 112 ARG A CA 1
ATOM 914 C C . ARG A 1 112 ? -9.585 9.083 -1.273 1.00 89.44 112 ARG A C 1
ATOM 916 O O . ARG A 1 112 ? -10.102 9.265 -0.176 1.00 89.44 112 ARG A O 1
ATOM 923 N N . ILE A 1 113 ? -9.639 7.902 -1.894 1.00 89.62 113 ILE A N 1
ATOM 924 C CA . ILE A 1 113 ? -10.217 6.702 -1.270 1.00 89.62 113 ILE A CA 1
ATOM 925 C C . ILE A 1 113 ? -9.395 6.316 -0.040 1.00 89.62 113 ILE A C 1
ATOM 927 O O . ILE A 1 113 ? -9.966 6.176 1.039 1.00 89.62 113 ILE A O 1
ATOM 931 N N . VAL A 1 114 ? -8.071 6.202 -0.180 1.00 88.94 114 VAL A N 1
ATOM 932 C CA . VAL A 1 114 ? -7.170 5.854 0.932 1.00 88.94 114 VAL A CA 1
ATOM 933 C C . VAL A 1 114 ? -7.292 6.871 2.065 1.00 88.94 114 VAL A C 1
ATOM 935 O O . VAL A 1 114 ? -7.526 6.480 3.206 1.00 88.94 114 VAL A O 1
ATOM 938 N N . GLU A 1 115 ? -7.219 8.162 1.749 1.00 89.31 115 GLU A N 1
ATOM 939 C CA . GLU A 1 115 ? -7.372 9.256 2.713 1.00 89.31 115 GLU A CA 1
ATOM 940 C C . GLU A 1 115 ? -8.712 9.163 3.454 1.00 89.31 115 GLU A C 1
ATOM 942 O O . GLU A 1 115 ? -8.747 9.105 4.682 1.00 89.31 115 GLU A O 1
ATOM 947 N N . LYS A 1 116 ? -9.825 9.013 2.722 1.00 89.06 116 LYS A N 1
ATOM 948 C CA . LYS A 1 116 ? -11.158 8.841 3.314 1.00 89.06 116 LYS A CA 1
ATOM 949 C C . LYS A 1 116 ? -11.214 7.641 4.259 1.00 89.06 116 LYS A C 1
ATOM 951 O O . LYS A 1 116 ? -11.824 7.737 5.324 1.00 89.06 116 LYS A O 1
ATOM 956 N N . ARG A 1 117 ? -10.601 6.508 3.902 1.00 86.75 117 ARG A N 1
ATOM 957 C CA . ARG A 1 117 ? -10.566 5.310 4.757 1.00 86.75 117 ARG A CA 1
ATOM 958 C C . ARG A 1 117 ? -9.758 5.535 6.028 1.00 86.75 117 ARG A C 1
ATOM 960 O O . ARG A 1 117 ? -10.212 5.106 7.090 1.00 86.75 117 ARG A O 1
ATOM 967 N N . MET A 1 118 ? -8.623 6.223 5.930 1.00 84.56 118 MET A N 1
ATOM 968 C CA . MET A 1 118 ? -7.799 6.562 7.090 1.00 84.56 118 MET A CA 1
ATOM 969 C C . MET A 1 118 ? -8.519 7.538 8.017 1.00 84.56 118 MET A C 1
ATOM 971 O O . MET A 1 118 ? -8.629 7.248 9.205 1.00 84.56 118 MET A O 1
ATOM 975 N N . CYS A 1 119 ? -9.129 8.597 7.481 1.00 82.81 119 CYS A N 1
ATOM 976 C CA . CYS A 1 119 ? -9.937 9.532 8.267 1.00 82.81 119 CYS A CA 1
ATOM 977 C C . CYS A 1 119 ? -11.115 8.830 8.958 1.00 82.81 119 CYS A C 1
ATOM 979 O O . CYS A 1 119 ? -11.388 9.068 10.130 1.00 82.81 119 CYS A O 1
ATOM 981 N N . GLN A 1 120 ? -11.797 7.908 8.271 1.00 84.31 120 GLN A N 1
ATOM 982 C CA . GLN A 1 120 ? -12.869 7.112 8.876 1.00 84.31 120 GLN A CA 1
ATOM 983 C C . GLN A 1 120 ? -12.367 6.177 9.982 1.00 84.31 120 GLN A C 1
ATOM 985 O O . GLN A 1 120 ? -13.071 5.963 10.968 1.00 84.31 120 GLN A O 1
ATOM 990 N N . ALA A 1 121 ? -11.196 5.560 9.805 1.00 81.81 121 ALA A N 1
ATOM 991 C CA . ALA A 1 121 ? -10.594 4.711 10.828 1.00 81.81 121 ALA A CA 1
ATOM 992 C C . ALA A 1 121 ? -10.212 5.533 12.057 1.00 81.81 121 ALA A C 1
ATOM 994 O O . ALA A 1 121 ? -10.620 5.184 13.161 1.00 81.81 121 ALA A O 1
ATOM 995 N N . TYR A 1 122 ? -9.550 6.667 11.835 1.00 77.81 122 TYR A N 1
ATOM 996 C CA . TYR A 1 122 ? -9.183 7.612 12.877 1.00 77.81 122 TYR A CA 1
ATOM 997 C C . TYR A 1 122 ? -10.408 8.120 13.644 1.00 77.81 122 TYR A C 1
ATOM 999 O O . TYR A 1 122 ? -10.449 8.030 14.866 1.00 77.81 122 TYR A O 1
ATOM 1007 N N . HIS A 1 123 ? -11.463 8.533 12.934 1.00 78.62 123 HIS A N 1
ATOM 1008 C CA . HIS A 1 123 ? -12.713 8.953 13.563 1.00 78.62 123 HIS A CA 1
ATOM 1009 C C . HIS A 1 123 ? -13.306 7.866 14.460 1.00 78.62 123 HIS A C 1
ATOM 1011 O O . HIS A 1 123 ? -13.686 8.139 15.592 1.00 78.62 123 HIS A O 1
ATOM 1017 N N . ARG A 1 124 ? -13.367 6.613 13.989 1.00 79.25 124 ARG A N 1
ATOM 1018 C CA . ARG A 1 124 ? -13.906 5.511 14.801 1.00 79.25 124 ARG A CA 1
ATOM 1019 C C . ARG A 1 124 ? -13.113 5.286 16.087 1.00 79.25 124 ARG A C 1
ATOM 1021 O O . ARG A 1 124 ? -13.731 4.931 17.086 1.00 79.25 124 ARG A O 1
ATOM 1028 N N . MET A 1 125 ? -11.797 5.484 16.042 1.00 71.81 125 MET A N 1
ATOM 1029 C CA . MET A 1 125 ? -10.907 5.299 17.186 1.00 71.81 125 MET A CA 1
ATOM 1030 C C . MET A 1 125 ? -11.016 6.439 18.198 1.00 71.81 125 MET A C 1
ATOM 1032 O O . MET A 1 125 ? -11.096 6.168 19.387 1.00 71.81 125 MET A O 1
ATOM 1036 N N . HIS A 1 126 ? -11.084 7.685 17.726 1.00 73.44 126 HIS A N 1
ATOM 1037 C CA . HIS A 1 126 ? -10.936 8.867 18.580 1.00 73.44 126 HIS A CA 1
ATOM 1038 C C . HIS A 1 126 ? -12.244 9.629 18.840 1.00 73.44 126 HIS A C 1
ATOM 1040 O O . HIS A 1 126 ? -12.248 10.599 19.586 1.00 73.44 126 HIS A O 1
ATOM 1046 N N . LYS A 1 127 ? -13.393 9.188 18.296 1.00 76.62 127 LYS A N 1
ATOM 1047 C CA . LYS A 1 127 ? -14.709 9.840 18.510 1.00 76.62 127 LYS A CA 1
ATOM 1048 C C . LYS A 1 127 ? -15.122 10.000 19.982 1.00 76.62 127 LYS A C 1
ATOM 1050 O O . LYS A 1 127 ? -16.079 10.720 20.244 1.00 76.62 127 LYS A O 1
ATOM 1055 N N . LYS A 1 128 ? -14.493 9.263 20.905 1.00 72.38 128 LYS A N 1
ATOM 1056 C CA . LYS A 1 128 ? -14.776 9.287 22.349 1.00 72.38 128 LYS A CA 1
ATOM 1057 C C . LYS A 1 128 ? -13.767 10.127 23.142 1.00 72.38 128 LYS A C 1
ATOM 1059 O O . LYS A 1 128 ? -13.991 10.324 24.330 1.00 72.38 128 LYS A O 1
ATOM 1064 N N . ASP A 1 129 ? -12.702 10.603 22.502 1.00 71.19 129 ASP A N 1
ATOM 1065 C CA . ASP A 1 129 ? -11.643 11.362 23.158 1.00 71.19 129 ASP A CA 1
ATOM 1066 C C . ASP A 1 129 ? -12.066 12.836 23.257 1.00 71.19 129 ASP A C 1
ATOM 1068 O O . ASP A 1 129 ? -12.522 13.443 22.281 1.00 71.19 129 ASP A O 1
ATOM 1072 N N . GLU A 1 130 ? -11.926 13.434 24.439 1.00 57.31 130 GLU A N 1
ATOM 1073 C CA . GLU A 1 130 ? -12.151 14.870 24.610 1.00 57.31 130 GLU A CA 1
ATOM 1074 C C . GLU A 1 130 ? -11.083 15.653 23.821 1.00 57.31 130 GLU A C 1
ATOM 1076 O O . GLU A 1 130 ? -9.887 15.420 23.972 1.00 57.31 130 GLU A O 1
ATOM 1081 N N . GLY A 1 131 ? -11.510 16.556 22.926 1.00 62.72 131 GLY A N 1
ATOM 1082 C CA . GLY A 1 131 ? -10.612 17.332 22.049 1.00 62.72 131 GLY A CA 1
ATOM 1083 C C . GLY A 1 131 ? -10.466 16.827 20.602 1.00 62.72 131 GLY A C 1
ATOM 1084 O O . GLY A 1 131 ? -9.735 17.436 19.827 1.00 62.72 131 GLY A O 1
ATOM 1085 N N . TYR A 1 132 ? -11.216 15.787 20.214 1.00 57.50 132 TYR A N 1
ATOM 1086 C CA . TYR A 1 132 ? -11.225 15.082 18.912 1.00 57.50 132 TYR A CA 1
ATOM 1087 C C . TYR A 1 132 ? -11.324 15.931 17.611 1.00 57.50 132 TYR A C 1
ATOM 1089 O O . TYR A 1 132 ? -11.267 15.387 16.507 1.00 57.50 132 TYR A O 1
ATOM 1097 N N . LYS A 1 133 ? -11.573 17.245 17.679 1.00 58.19 133 LYS A N 1
ATOM 1098 C CA . LYS A 1 133 ? -12.020 18.018 16.503 1.00 58.19 133 LYS A CA 1
ATOM 1099 C C . LYS A 1 133 ? -11.062 19.088 15.984 1.00 58.19 133 LYS A C 1
ATOM 1101 O O . LYS A 1 133 ? -11.375 19.664 14.943 1.00 58.19 133 LYS A O 1
ATOM 1106 N N . THR A 1 134 ? -9.957 19.408 16.658 1.00 55.78 134 THR A N 1
ATOM 1107 C CA . THR A 1 134 ? -9.294 20.702 16.396 1.00 55.78 134 THR A CA 1
ATOM 1108 C C . THR A 1 134 ? -7.779 20.735 16.617 1.00 55.78 134 THR A C 1
ATOM 1110 O O . THR A 1 134 ? -7.266 21.751 17.085 1.00 55.78 134 THR A O 1
ATOM 1113 N N . SER A 1 135 ? -7.015 19.691 16.266 1.00 62.97 135 SER A N 1
ATOM 1114 C CA . SER A 1 135 ? -5.545 19.787 16.339 1.00 62.97 135 SER A CA 1
ATOM 1115 C C . SER A 1 135 ? -4.846 19.626 14.987 1.00 62.97 135 SER A C 1
ATOM 1117 O O . SER A 1 135 ? -4.992 18.622 14.296 1.00 62.97 135 SER A O 1
ATOM 1119 N N . ASN A 1 136 ? -3.955 20.570 14.649 1.00 70.38 136 ASN A N 1
ATOM 1120 C CA . ASN A 1 136 ? -3.019 20.460 13.513 1.00 70.38 136 ASN A CA 1
ATOM 1121 C C . ASN A 1 136 ? -2.192 19.159 13.544 1.00 70.38 136 ASN A C 1
ATOM 1123 O O . ASN A 1 136 ? -1.752 18.659 12.506 1.00 70.38 136 ASN A O 1
ATOM 1127 N N . ARG A 1 137 ? -2.017 18.579 14.737 1.00 71.31 137 ARG A N 1
ATOM 1128 C CA . ARG A 1 137 ? -1.365 17.286 14.944 1.00 71.31 137 ARG A CA 1
ATOM 1129 C C . ARG A 1 137 ? -2.106 16.146 14.241 1.00 71.31 137 ARG A C 1
ATOM 1131 O O . ARG A 1 137 ? -1.464 15.245 13.711 1.00 71.31 137 ARG A O 1
ATOM 1138 N N . GLU A 1 138 ? -3.433 16.184 14.204 1.00 72.12 138 GLU A N 1
ATOM 1139 C CA . GLU A 1 138 ? -4.274 15.139 13.606 1.00 72.12 138 GLU A CA 1
ATOM 1140 C C . GLU A 1 138 ? -4.099 15.117 12.089 1.00 72.12 138 GLU A C 1
ATOM 1142 O O . GLU A 1 138 ? -3.858 14.059 11.507 1.00 72.12 138 GLU A O 1
ATOM 1147 N N . LYS A 1 139 ? -4.104 16.301 11.464 1.00 74.44 139 LYS A N 1
ATOM 1148 C CA . LYS A 1 139 ? -3.842 16.463 10.029 1.00 74.44 139 LYS A CA 1
ATOM 1149 C C . LYS A 1 139 ? -2.482 15.877 9.641 1.00 74.44 139 LYS A C 1
ATOM 1151 O O . LYS A 1 139 ? -2.407 15.062 8.726 1.00 74.44 139 LYS A O 1
ATOM 1156 N N . TYR A 1 140 ? -1.435 16.196 10.404 1.00 79.62 140 TYR A N 1
ATOM 1157 C CA . TYR A 1 140 ? -0.098 15.630 10.196 1.00 79.62 140 TYR A CA 1
ATOM 1158 C C . TYR A 1 140 ? -0.087 14.093 10.268 1.00 79.62 140 TYR A C 1
ATOM 1160 O O . TYR A 1 140 ? 0.520 13.420 9.428 1.00 79.62 140 TYR A O 1
ATOM 1168 N N . TRP A 1 141 ? -0.777 13.511 11.254 1.00 74.56 141 TRP A N 1
ATOM 1169 C CA . TRP A 1 141 ? -0.874 12.056 11.376 1.00 74.56 141 TRP A CA 1
ATOM 1170 C C . TRP A 1 141 ? -1.661 11.420 10.229 1.00 74.56 141 TRP A C 1
ATOM 1172 O O . TRP A 1 141 ? -1.271 10.343 9.773 1.00 74.56 141 TRP A O 1
ATOM 1182 N N . MET A 1 142 ? -2.718 12.070 9.735 1.00 81.06 142 MET A N 1
ATOM 1183 C CA . MET A 1 142 ? -3.500 11.593 8.588 1.00 81.06 142 MET A CA 1
ATOM 1184 C C . MET A 1 142 ? -2.708 11.639 7.284 1.00 81.06 142 MET A C 1
ATOM 1186 O O . MET A 1 142 ? -2.736 10.667 6.523 1.00 81.06 142 MET A O 1
ATOM 1190 N N . ASP A 1 143 ? -1.930 12.698 7.061 1.00 80.75 143 ASP A N 1
ATOM 1191 C CA . ASP A 1 143 ? -1.037 12.802 5.906 1.00 80.75 143 ASP A CA 1
ATOM 1192 C C . ASP A 1 143 ? 0.021 11.689 5.937 1.00 80.75 143 ASP A C 1
ATOM 1194 O O . ASP A 1 143 ? 0.209 10.965 4.951 1.00 80.75 143 ASP A O 1
ATOM 1198 N N . ARG A 1 144 ? 0.646 11.457 7.103 1.00 79.88 144 ARG A N 1
ATOM 1199 C CA . ARG A 1 144 ? 1.589 10.340 7.300 1.00 79.88 144 ARG A CA 1
ATOM 1200 C C . ARG A 1 144 ? 0.940 8.978 7.086 1.00 79.88 144 ARG A C 1
ATOM 1202 O O . ARG A 1 144 ? 1.558 8.106 6.477 1.00 79.88 144 ARG A O 1
ATOM 1209 N N . ALA A 1 145 ? -0.264 8.770 7.607 1.00 82.12 145 ALA A N 1
ATOM 1210 C CA . ALA A 1 145 ? -0.988 7.513 7.477 1.00 82.12 145 ALA A CA 1
ATOM 1211 C C . ALA A 1 145 ? -1.335 7.227 6.009 1.00 82.12 145 ALA A C 1
ATOM 1213 O O . ALA A 1 145 ? -1.090 6.128 5.515 1.00 82.12 145 ALA A O 1
ATOM 1214 N N . THR A 1 146 ? -1.827 8.235 5.289 1.00 84.19 146 THR A N 1
ATOM 1215 C CA . THR A 1 146 ? -2.171 8.141 3.865 1.00 84.19 146 THR A CA 1
ATOM 1216 C C . THR A 1 146 ? -0.937 7.853 3.014 1.00 84.19 146 THR A C 1
ATOM 1218 O O . THR A 1 146 ? -0.961 6.936 2.192 1.00 84.19 146 THR A O 1
ATOM 1221 N N . ALA A 1 147 ? 0.168 8.569 3.244 1.00 83.56 147 ALA A N 1
ATOM 1222 C CA . ALA A 1 147 ? 1.431 8.325 2.549 1.00 83.56 147 ALA A CA 1
ATOM 1223 C C . ALA A 1 147 ? 1.955 6.901 2.799 1.00 83.56 147 ALA A C 1
ATOM 1225 O O . ALA A 1 147 ? 2.333 6.203 1.856 1.00 83.56 147 ALA A O 1
ATOM 1226 N N . PHE A 1 148 ? 1.905 6.438 4.051 1.00 83.38 148 PHE A N 1
ATOM 1227 C CA . PHE A 1 148 ? 2.303 5.082 4.421 1.00 83.38 148 PHE A CA 1
ATOM 1228 C C . PHE A 1 148 ? 1.438 4.011 3.746 1.00 83.38 148 PHE A C 1
ATOM 1230 O O . PHE A 1 148 ? 1.961 3.010 3.256 1.00 83.38 148 PHE A O 1
ATOM 1237 N N . GLN A 1 149 ? 0.120 4.216 3.670 1.00 82.56 149 GLN A N 1
ATOM 1238 C CA . GLN A 1 149 ? -0.770 3.271 2.997 1.00 82.56 149 GLN A CA 1
ATOM 1239 C C . GLN A 1 149 ? -0.536 3.225 1.489 1.00 82.56 149 GLN A C 1
ATOM 1241 O O . GLN A 1 149 ? -0.471 2.134 0.930 1.00 82.56 149 GLN A O 1
ATOM 1246 N N . LEU A 1 150 ? -0.337 4.370 0.832 1.00 82.00 150 LEU A N 1
ATOM 1247 C CA . LEU A 1 150 ? 0.014 4.412 -0.592 1.00 82.00 150 LEU A CA 1
ATOM 1248 C C . LEU A 1 150 ? 1.336 3.682 -0.870 1.00 82.00 150 LEU A C 1
ATOM 1250 O O . LEU A 1 150 ? 1.431 2.919 -1.830 1.00 82.00 150 LEU A O 1
ATOM 1254 N N . TYR A 1 151 ? 2.329 3.851 0.005 1.00 79.56 151 TYR A N 1
ATOM 1255 C CA . TYR A 1 151 ? 3.590 3.114 -0.060 1.00 79.56 151 TYR A CA 1
ATOM 1256 C C . TYR A 1 151 ? 3.394 1.599 0.127 1.00 79.56 151 TYR A C 1
ATOM 1258 O O . TYR A 1 151 ? 3.896 0.806 -0.671 1.00 79.56 151 TYR A O 1
ATOM 1266 N N . ASN A 1 152 ? 2.615 1.180 1.130 1.00 77.62 152 ASN A N 1
ATOM 1267 C CA . ASN A 1 152 ? 2.331 -0.236 1.376 1.00 77.62 152 ASN A CA 1
ATOM 1268 C C . ASN A 1 152 ? 1.576 -0.885 0.220 1.00 77.62 152 ASN A C 1
ATOM 1270 O O . ASN A 1 152 ? 1.938 -1.989 -0.179 1.00 77.62 152 ASN A O 1
ATOM 1274 N N . ILE A 1 153 ? 0.555 -0.206 -0.318 1.00 74.12 153 ILE A N 1
ATOM 1275 C CA . ILE A 1 153 ? -0.179 -0.635 -1.517 1.00 74.12 153 ILE A CA 1
ATOM 1276 C C . ILE A 1 153 ? 0.792 -0.839 -2.673 1.00 74.12 153 ILE A C 1
ATOM 1278 O O . ILE A 1 153 ? 0.594 -1.753 -3.455 1.00 74.12 153 ILE A O 1
ATOM 1282 N N . GLY A 1 154 ? 1.867 -0.058 -2.766 1.00 66.31 154 GLY A N 1
ATOM 1283 C CA . GLY A 1 154 ? 2.946 -0.315 -3.710 1.00 66.31 154 GLY A CA 1
ATOM 1284 C C . GLY A 1 154 ? 3.710 -1.605 -3.397 1.00 66.31 154 GLY A C 1
ATOM 1285 O O . GLY A 1 154 ? 3.824 -2.455 -4.267 1.00 66.31 154 GLY A O 1
ATOM 1286 N N . GLN A 1 155 ? 4.210 -1.779 -2.172 1.00 66.56 155 GLN A N 1
ATOM 1287 C CA . GLN A 1 155 ? 5.338 -2.693 -1.916 1.00 66.56 155 GLN A CA 1
ATOM 1288 C C . GLN A 1 155 ? 5.022 -4.004 -1.179 1.00 66.56 155 GLN A C 1
ATOM 1290 O O . GLN A 1 155 ? 5.773 -4.972 -1.304 1.00 66.56 155 GLN A O 1
ATOM 1295 N N . LYS A 1 156 ? 3.947 -4.067 -0.387 1.00 64.94 156 LYS A N 1
ATOM 1296 C CA . LYS A 1 156 ? 3.650 -5.252 0.435 1.00 64.94 156 LYS A CA 1
ATOM 1297 C C . LYS A 1 156 ? 2.689 -6.188 -0.292 1.00 64.94 156 LYS A C 1
ATOM 1299 O O . LYS A 1 156 ? 1.681 -5.753 -0.843 1.00 64.94 156 LYS A O 1
ATOM 1304 N N . GLU A 1 157 ? 2.960 -7.489 -0.241 1.00 62.41 157 GLU A 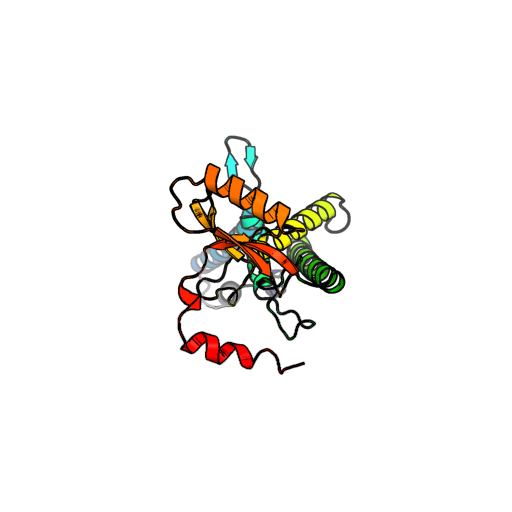N 1
ATOM 1305 C CA . GLU A 1 157 ? 2.014 -8.531 -0.638 1.00 62.41 157 GLU A CA 1
ATOM 1306 C C . GLU A 1 157 ? 1.542 -9.260 0.619 1.00 62.41 157 GLU A C 1
ATOM 1308 O O . GLU A 1 157 ? 2.213 -10.130 1.155 1.00 62.41 157 GLU A O 1
ATOM 1313 N N . LYS A 1 158 ? 0.396 -8.836 1.159 1.00 54.38 158 LYS A N 1
ATOM 1314 C CA . LYS A 1 158 ? -0.118 -9.359 2.436 1.00 54.38 158 LYS A CA 1
ATOM 1315 C C . LYS A 1 158 ? -0.978 -10.620 2.294 1.00 54.38 158 LYS A C 1
ATOM 1317 O O . LYS A 1 158 ? -1.466 -11.139 3.294 1.00 54.38 158 LYS A O 1
ATOM 1322 N N . ALA A 1 159 ? -1.237 -11.088 1.073 1.00 54.88 159 ALA A N 1
ATOM 1323 C CA . ALA A 1 159 ? -2.157 -12.194 0.841 1.00 54.88 159 ALA A CA 1
ATOM 1324 C C . ALA A 1 159 ? -1.388 -13.506 0.657 1.00 54.88 159 ALA A C 1
ATOM 1326 O O . ALA A 1 159 ? -0.817 -13.747 -0.401 1.00 54.88 159 ALA A O 1
ATOM 1327 N N . ARG A 1 160 ? -1.452 -14.370 1.681 1.00 45.03 160 ARG A N 1
ATOM 1328 C CA . ARG A 1 160 ? -0.819 -15.703 1.741 1.00 45.03 160 ARG A CA 1
ATOM 1329 C C . ARG A 1 160 ? -1.069 -16.556 0.482 1.00 45.03 160 ARG A C 1
ATOM 1331 O O . ARG A 1 160 ? -0.202 -17.327 0.107 1.00 45.03 160 ARG A O 1
ATOM 1338 N N . ASN A 1 161 ? -2.209 -16.346 -0.191 1.00 41.94 161 ASN A N 1
ATOM 1339 C CA . ASN A 1 161 ? -2.666 -17.116 -1.355 1.00 41.94 161 ASN A CA 1
ATOM 1340 C C . ASN A 1 161 ? -3.146 -16.243 -2.528 1.00 41.94 161 ASN A C 1
ATOM 1342 O O . ASN A 1 161 ? -3.914 -16.705 -3.367 1.00 41.94 161 ASN A O 1
ATOM 1346 N N . THR A 1 162 ? -2.784 -14.959 -2.593 1.00 49.38 162 THR A N 1
ATOM 1347 C CA . THR A 1 162 ? -3.148 -14.155 -3.767 1.00 49.38 162 THR A CA 1
ATOM 1348 C C . THR A 1 162 ? -1.974 -13.319 -4.212 1.00 49.38 162 THR A C 1
ATOM 1350 O O . THR A 1 162 ? -1.673 -12.292 -3.611 1.00 49.38 162 THR A O 1
ATOM 1353 N N . ARG A 1 163 ? -1.348 -13.785 -5.288 1.00 54.66 163 ARG A N 1
ATOM 1354 C CA . ARG A 1 163 ? -0.362 -13.023 -6.039 1.00 54.66 163 ARG A CA 1
ATOM 1355 C C . ARG A 1 163 ? -1.088 -11.879 -6.747 1.00 54.66 163 ARG A C 1
ATOM 1357 O O . ARG A 1 163 ? -2.228 -12.054 -7.196 1.00 54.66 163 ARG A O 1
ATOM 1364 N N . ARG A 1 164 ? -0.464 -10.708 -6.866 1.00 57.62 164 ARG A N 1
ATOM 1365 C CA . ARG A 1 164 ? -0.811 -9.758 -7.928 1.00 57.62 164 ARG A CA 1
ATOM 1366 C C . ARG A 1 164 ? -0.825 -10.560 -9.228 1.00 57.62 164 ARG A C 1
ATOM 1368 O O . ARG A 1 164 ? 0.093 -11.349 -9.457 1.00 57.62 164 ARG A O 1
ATOM 1375 N N . GLY A 1 165 ? -1.892 -10.422 -10.022 1.00 52.38 165 GLY A N 1
ATOM 1376 C CA . GLY A 1 165 ? -1.951 -11.055 -11.347 1.00 52.38 165 GLY A CA 1
ATOM 1377 C C . GLY A 1 165 ? -0.682 -10.710 -12.121 1.00 52.38 165 GLY A C 1
ATOM 1378 O O . GLY A 1 165 ? -0.141 -9.640 -11.853 1.00 52.38 165 GLY A O 1
ATOM 1379 N N . GLU A 1 166 ? -0.189 -11.616 -12.975 1.00 49.56 166 GLU A N 1
ATOM 1380 C CA . GLU A 1 166 ? 1.120 -11.550 -13.654 1.00 49.56 166 GLU A CA 1
ATOM 1381 C C . GLU A 1 166 ? 1.528 -10.120 -14.013 1.00 49.56 166 GLU A C 1
ATOM 1383 O O . GLU A 1 166 ? 1.178 -9.564 -15.051 1.00 49.56 166 GLU A O 1
ATOM 1388 N N . SER A 1 167 ? 2.223 -9.465 -13.084 1.00 53.22 167 SER A N 1
ATOM 1389 C CA . SER A 1 167 ? 2.401 -8.031 -13.184 1.00 53.22 167 SER A CA 1
ATOM 1390 C C . SER A 1 167 ? 3.737 -7.787 -13.853 1.00 53.22 167 SER A C 1
ATOM 1392 O O . SER A 1 167 ? 4.796 -8.023 -13.265 1.00 53.22 167 SER A O 1
ATOM 1394 N N . THR A 1 168 ? 3.694 -7.281 -15.078 1.00 58.78 168 THR A N 1
ATOM 1395 C CA . THR A 1 168 ? 4.874 -6.939 -15.878 1.00 58.78 168 THR A CA 1
ATOM 1396 C C . THR A 1 168 ? 5.819 -5.959 -15.172 1.00 58.78 168 THR A C 1
ATOM 1398 O O . THR A 1 168 ? 7.008 -5.950 -15.483 1.00 58.78 168 THR A O 1
ATOM 1401 N N . HIS A 1 169 ? 5.349 -5.203 -14.171 1.00 70.25 169 HIS A N 1
ATOM 1402 C CA . HIS A 1 169 ? 6.094 -4.116 -13.520 1.00 70.25 169 HIS A CA 1
ATOM 1403 C C . HIS A 1 169 ? 6.618 -4.393 -12.110 1.00 70.25 169 HIS A C 1
ATOM 1405 O O . HIS A 1 169 ? 7.281 -3.522 -11.550 1.00 70.25 169 HIS A O 1
ATOM 1411 N N . TRP A 1 170 ? 6.365 -5.558 -11.517 1.00 74.25 170 TRP A N 1
ATOM 1412 C CA . TRP A 1 170 ? 6.874 -5.879 -10.179 1.00 74.25 170 TRP A CA 1
ATOM 1413 C C . TRP A 1 170 ? 7.869 -7.035 -10.248 1.00 74.25 170 TRP A C 1
ATOM 1415 O O . TRP A 1 170 ? 7.805 -7.883 -11.137 1.00 74.25 170 TRP A O 1
ATOM 1425 N N . LYS A 1 171 ? 8.840 -7.039 -9.336 1.00 73.94 171 LYS A N 1
ATOM 1426 C CA . LYS A 1 171 ? 9.802 -8.126 -9.161 1.00 73.94 171 LYS A CA 1
ATOM 1427 C C . LYS A 1 171 ? 9.926 -8.478 -7.689 1.00 73.94 171 LYS A C 1
ATOM 1429 O O . LYS A 1 171 ? 9.949 -7.594 -6.832 1.00 73.94 171 LYS A O 1
ATOM 1434 N N . TRP A 1 172 ? 10.059 -9.763 -7.406 1.00 74.25 172 TRP A N 1
ATOM 1435 C CA . TRP A 1 172 ? 10.420 -10.224 -6.075 1.00 74.25 172 TRP A CA 1
ATOM 1436 C C . TRP A 1 172 ? 11.871 -9.858 -5.782 1.00 74.25 172 TRP A C 1
ATOM 1438 O O . TRP A 1 172 ? 12.762 -10.113 -6.592 1.00 74.25 172 TRP A O 1
ATOM 1448 N N . LYS A 1 173 ? 12.111 -9.237 -4.629 1.00 75.06 173 LYS A N 1
ATOM 1449 C CA . LYS A 1 173 ? 13.455 -8.984 -4.115 1.00 75.06 173 LYS A CA 1
ATOM 1450 C C . LYS A 1 173 ? 13.471 -9.294 -2.625 1.00 75.06 173 LYS A C 1
ATOM 1452 O O . LYS A 1 173 ? 12.550 -8.914 -1.909 1.00 75.06 173 LYS A O 1
ATOM 1457 N N . LYS A 1 174 ? 14.534 -9.942 -2.154 1.00 76.94 174 LYS A N 1
ATOM 1458 C CA . LYS A 1 174 ? 14.796 -10.056 -0.720 1.00 76.94 174 LYS A CA 1
ATOM 1459 C C . LYS A 1 174 ? 15.216 -8.686 -0.193 1.00 76.94 174 LYS A C 1
ATOM 1461 O O . LYS A 1 174 ? 16.104 -8.044 -0.762 1.00 76.94 174 LYS A O 1
ATOM 1466 N N . ASP A 1 175 ? 14.539 -8.202 0.835 1.00 72.81 175 ASP A N 1
ATOM 1467 C CA . ASP A 1 175 ? 14.904 -6.947 1.471 1.00 72.81 175 ASP A CA 1
ATOM 1468 C C . ASP A 1 175 ? 16.179 -7.140 2.314 1.00 72.81 175 ASP A C 1
ATOM 1470 O O . ASP A 1 175 ? 16.250 -8.098 3.083 1.00 72.81 175 ASP A O 1
ATOM 1474 N N . PRO A 1 176 ? 17.219 -6.296 2.169 1.00 73.38 176 PRO A N 1
ATOM 1475 C CA . PRO A 1 176 ? 18.482 -6.505 2.877 1.00 73.38 176 PRO A CA 1
ATOM 1476 C C . PRO A 1 176 ? 18.374 -6.317 4.393 1.00 73.38 176 PRO A C 1
ATOM 1478 O O . PRO A 1 176 ? 19.160 -6.920 5.109 1.00 73.38 176 PRO A O 1
ATOM 1481 N N . ILE A 1 177 ? 17.416 -5.512 4.872 1.00 73.19 177 ILE A N 1
ATOM 1482 C CA . ILE A 1 177 ? 17.250 -5.198 6.300 1.00 73.19 177 ILE A CA 1
ATOM 1483 C C . ILE A 1 177 ? 16.368 -6.245 6.979 1.00 73.19 177 ILE A C 1
ATOM 1485 O O . ILE A 1 177 ? 16.741 -6.816 7.996 1.00 73.19 177 ILE A O 1
ATOM 1489 N N . THR A 1 178 ? 15.181 -6.490 6.421 1.00 71.25 178 THR A N 1
ATOM 1490 C CA . THR A 1 178 ? 14.191 -7.390 7.037 1.00 71.25 178 THR A CA 1
ATOM 1491 C C . THR A 1 178 ? 14.370 -8.853 6.634 1.00 71.25 178 THR A C 1
ATOM 1493 O O . THR A 1 178 ? 13.768 -9.731 7.241 1.00 71.25 178 THR A O 1
ATOM 1496 N N . HIS A 1 179 ? 15.170 -9.132 5.599 1.00 71.50 179 HIS A N 1
ATOM 1497 C CA . HIS A 1 179 ? 15.323 -10.449 4.968 1.00 71.50 179 HIS A CA 1
ATOM 1498 C C . HIS A 1 179 ? 14.029 -11.074 4.424 1.00 71.50 179 HIS A C 1
ATOM 1500 O O . HIS A 1 179 ? 14.060 -12.200 3.922 1.00 71.50 179 HIS A O 1
ATOM 1506 N N . GLU A 1 180 ? 12.921 -10.336 4.432 1.00 74.31 180 GLU A N 1
ATOM 1507 C CA . GLU A 1 180 ? 11.649 -10.763 3.867 1.00 74.31 180 GLU A CA 1
ATOM 1508 C C . GLU A 1 180 ? 11.660 -10.641 2.335 1.00 74.31 180 GLU A C 1
ATOM 1510 O O . GLU A 1 180 ? 12.327 -9.782 1.746 1.00 74.31 180 GLU A O 1
ATOM 1515 N N . LEU A 1 181 ? 10.903 -11.512 1.664 1.00 71.25 181 LEU A N 1
ATOM 1516 C CA . LEU A 1 181 ? 10.623 -11.371 0.238 1.00 71.25 181 LEU A CA 1
ATOM 1517 C C . LEU A 1 181 ? 9.570 -10.281 0.048 1.00 71.25 181 LEU A C 1
ATOM 1519 O O . LEU A 1 181 ? 8.430 -10.421 0.485 1.00 71.25 181 LEU A O 1
ATOM 1523 N N . VAL A 1 182 ? 9.952 -9.205 -0.634 1.00 71.94 182 VAL A N 1
ATOM 1524 C CA . VAL A 1 182 ? 9.073 -8.071 -0.925 1.00 71.94 182 VAL A CA 1
ATOM 1525 C C . VAL A 1 182 ? 8.943 -7.863 -2.429 1.00 7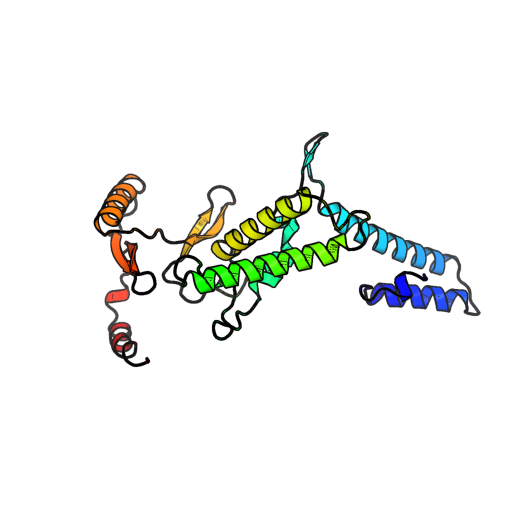1.94 182 VAL A C 1
ATOM 1527 O O . VAL A 1 182 ? 9.879 -8.106 -3.199 1.00 71.94 182 VAL A O 1
ATOM 1530 N N . LEU A 1 183 ? 7.782 -7.377 -2.864 1.00 72.69 183 LEU A N 1
ATOM 1531 C CA . LEU A 1 183 ? 7.604 -6.917 -4.234 1.00 72.69 183 LEU A CA 1
ATOM 1532 C C . LEU A 1 183 ? 8.204 -5.518 -4.358 1.00 72.69 183 LEU A C 1
ATOM 1534 O O . LEU A 1 183 ? 7.731 -4.557 -3.753 1.00 72.69 183 LEU A O 1
ATOM 1538 N N . LYS A 1 184 ? 9.245 -5.386 -5.178 1.00 73.88 184 LYS A N 1
ATOM 1539 C CA . LYS A 1 184 ? 9.778 -4.083 -5.579 1.00 73.88 184 LYS A CA 1
ATOM 1540 C C . LYS A 1 184 ? 9.373 -3.794 -7.010 1.00 73.88 184 LYS A C 1
ATOM 1542 O O . LYS A 1 184 ? 9.373 -4.676 -7.870 1.00 73.88 184 LYS A O 1
ATOM 1547 N N . LYS A 1 185 ? 9.034 -2.538 -7.270 1.00 74.56 185 LYS A N 1
ATOM 1548 C CA . LYS A 1 185 ? 8.723 -2.088 -8.618 1.00 74.56 185 LYS A CA 1
ATOM 1549 C C . LYS A 1 185 ? 9.958 -2.230 -9.514 1.00 74.56 185 LYS A C 1
ATOM 1551 O O . LYS A 1 185 ? 11.086 -1.990 -9.076 1.00 74.56 185 LYS A O 1
ATOM 1556 N N . LYS A 1 186 ? 9.764 -2.648 -10.764 1.00 78.31 186 LYS A N 1
ATOM 1557 C CA . LYS A 1 186 ? 10.800 -2.592 -11.797 1.00 78.31 186 LYS A CA 1
ATOM 1558 C C . LYS A 1 186 ? 11.065 -1.125 -12.123 1.00 78.31 186 LYS A C 1
ATOM 1560 O O . LYS A 1 186 ? 10.131 -0.354 -12.326 1.00 78.31 186 LYS A O 1
ATOM 1565 N N . MET A 1 187 ? 12.339 -0.752 -12.181 1.00 80.50 187 MET A N 1
ATOM 1566 C CA . MET A 1 187 ? 12.733 0.607 -12.547 1.00 80.50 187 MET A CA 1
ATOM 1567 C C . MET A 1 187 ? 12.291 0.897 -13.978 1.00 80.50 187 MET A C 1
ATOM 1569 O O . MET A 1 187 ? 12.568 0.094 -14.870 1.00 80.50 187 MET A O 1
ATOM 1573 N N . GLY A 1 188 ? 11.573 2.004 -14.163 1.00 84.50 188 GLY A N 1
ATOM 1574 C CA . GLY A 1 188 ? 11.181 2.527 -15.467 1.00 84.50 188 GLY A CA 1
ATOM 1575 C C . GLY A 1 188 ? 12.071 3.702 -15.852 1.00 84.50 188 GLY A C 1
ATOM 1576 O O . GLY A 1 188 ? 12.155 4.687 -15.121 1.00 84.50 188 GLY A O 1
ATOM 1577 N N . TYR A 1 189 ? 12.715 3.592 -17.000 1.00 86.25 189 TYR A N 1
ATOM 1578 C CA . TYR A 1 189 ? 13.591 4.584 -17.600 1.00 86.25 189 TYR A CA 1
ATOM 1579 C C . TYR A 1 189 ? 12.819 5.376 -18.660 1.00 86.25 189 TYR A C 1
ATOM 1581 O O . TYR A 1 189 ? 11.940 4.834 -19.334 1.00 86.25 189 TYR A O 1
ATOM 1589 N N . LYS A 1 190 ? 13.123 6.671 -18.800 1.00 85.88 190 LYS A N 1
ATOM 1590 C CA . LYS A 1 190 ? 12.450 7.529 -19.789 1.00 85.88 190 LYS A CA 1
ATOM 1591 C C . LYS A 1 190 ? 12.873 7.173 -21.217 1.00 85.88 190 LYS A C 1
ATOM 1593 O O . LYS A 1 190 ? 12.022 7.070 -22.093 1.00 85.88 190 LYS A O 1
ATOM 1598 N N . ASN A 1 191 ? 14.168 6.923 -21.417 1.00 91.69 191 ASN A N 1
ATOM 1599 C CA . ASN A 1 191 ? 14.776 6.735 -22.734 1.00 91.69 191 ASN A CA 1
ATOM 1600 C C . ASN A 1 191 ? 15.581 5.428 -22.768 1.00 91.69 191 ASN A C 1
ATOM 1602 O O . ASN A 1 191 ? 16.070 4.971 -21.728 1.00 91.69 191 ASN A O 1
ATOM 1606 N N . GLU A 1 192 ? 15.784 4.872 -23.961 1.00 90.00 192 GLU A N 1
ATOM 1607 C CA . GLU A 1 192 ? 16.567 3.647 -24.157 1.00 90.00 192 GLU A CA 1
ATOM 1608 C C . GLU A 1 192 ? 18.002 3.792 -23.640 1.00 90.00 192 GLU A C 1
ATOM 1610 O O . GLU A 1 192 ? 18.471 2.958 -22.871 1.00 90.00 192 GLU A O 1
ATOM 1615 N N . GLU A 1 193 ? 18.662 4.908 -23.953 1.00 91.31 193 GLU A N 1
ATOM 1616 C CA . GLU A 1 193 ? 20.030 5.197 -23.505 1.00 91.31 193 GLU A CA 1
ATOM 1617 C C . GLU A 1 193 ? 20.175 5.134 -21.980 1.00 91.31 193 GLU A C 1
ATOM 1619 O O . GLU A 1 193 ? 21.152 4.609 -21.447 1.00 91.31 193 GLU A O 1
ATOM 1624 N N . SER A 1 194 ? 19.181 5.646 -21.247 1.00 91.38 194 SER A N 1
ATOM 1625 C CA . SER A 1 194 ? 19.194 5.598 -19.783 1.00 91.38 194 SER A CA 1
ATOM 1626 C C . SER A 1 194 ? 19.032 4.172 -19.248 1.00 91.38 194 SER A C 1
ATOM 1628 O O . SER A 1 194 ? 19.639 3.830 -18.233 1.00 91.38 194 SER A O 1
ATOM 1630 N N . ALA A 1 195 ? 18.286 3.321 -19.959 1.00 89.31 195 ALA A N 1
ATOM 1631 C CA . ALA A 1 195 ? 18.202 1.901 -19.646 1.00 89.31 195 ALA A CA 1
ATOM 1632 C C . ALA A 1 195 ? 19.522 1.181 -19.968 1.00 89.31 195 ALA A C 1
ATOM 1634 O O . ALA A 1 195 ? 20.001 0.411 -19.142 1.00 89.31 195 ALA A O 1
ATOM 1635 N N . GLN A 1 196 ? 20.166 1.478 -21.101 1.00 90.75 196 GLN A N 1
ATOM 1636 C CA . GLN A 1 196 ? 21.466 0.903 -21.470 1.00 90.75 196 GLN A CA 1
ATOM 1637 C C . GLN A 1 196 ? 22.576 1.287 -20.477 1.00 90.75 196 GLN A C 1
ATOM 1639 O O . GLN A 1 196 ? 23.329 0.420 -20.028 1.00 90.75 196 GLN A O 1
ATOM 1644 N N . LYS A 1 197 ? 22.625 2.552 -20.033 1.00 92.69 197 LYS A N 1
ATOM 1645 C CA . LYS A 1 197 ? 23.526 2.991 -18.949 1.00 92.69 197 LYS A CA 1
ATOM 1646 C C . LYS A 1 197 ? 23.290 2.200 -17.661 1.00 92.69 197 LYS A C 1
ATOM 1648 O O . LYS A 1 197 ? 24.244 1.806 -16.993 1.00 92.69 197 LYS A O 1
ATOM 1653 N N . ALA A 1 198 ? 22.033 1.909 -17.331 1.00 89.44 198 ALA A N 1
ATOM 1654 C CA . ALA A 1 198 ? 21.708 1.086 -16.173 1.00 89.44 198 ALA A CA 1
ATOM 1655 C C . ALA A 1 198 ? 22.114 -0.388 -16.342 1.00 89.44 198 ALA A C 1
ATOM 1657 O O . ALA A 1 198 ? 22.500 -1.016 -15.358 1.00 89.44 198 ALA A O 1
ATOM 1658 N N . ILE A 1 199 ? 22.082 -0.941 -17.562 1.00 88.75 199 ILE A N 1
ATOM 1659 C CA . ILE A 1 199 ? 22.620 -2.283 -17.851 1.00 88.75 199 ILE A CA 1
ATOM 1660 C C . ILE A 1 199 ? 24.129 -2.308 -17.609 1.00 88.75 199 ILE A C 1
ATOM 1662 O O . ILE A 1 199 ? 24.622 -3.226 -16.956 1.00 88.75 199 ILE A O 1
ATOM 1666 N N . ALA A 1 200 ? 24.858 -1.295 -18.086 1.00 89.81 200 ALA A N 1
ATOM 1667 C CA . ALA A 1 200 ? 26.296 -1.186 -17.852 1.00 89.81 200 ALA A CA 1
ATOM 1668 C C . ALA A 1 200 ? 26.616 -1.135 -16.347 1.00 89.81 200 ALA A C 1
ATOM 1670 O O . ALA A 1 200 ? 27.432 -1.916 -15.861 1.00 89.81 200 ALA A O 1
ATOM 1671 N N . GLN A 1 201 ? 25.898 -0.303 -15.583 1.00 90.88 201 GLN A N 1
ATOM 1672 C CA . GLN A 1 201 ? 26.031 -0.251 -14.122 1.00 90.88 201 GLN A CA 1
ATOM 1673 C C . GLN A 1 201 ? 25.659 -1.574 -13.440 1.00 90.88 201 GLN A C 1
ATOM 1675 O O . GLN A 1 201 ? 26.301 -1.976 -12.472 1.00 90.88 201 GLN A O 1
ATOM 1680 N N . TRP A 1 202 ? 24.631 -2.274 -13.927 1.00 87.88 202 TRP A N 1
ATOM 1681 C CA . TRP A 1 202 ? 24.238 -3.569 -13.374 1.00 87.88 202 TRP A CA 1
ATOM 1682 C C . TRP A 1 202 ? 25.348 -4.606 -13.518 1.00 87.88 202 TRP A C 1
ATOM 1684 O O . TRP A 1 202 ? 25.647 -5.283 -12.537 1.00 87.88 202 TRP A O 1
ATOM 1694 N N . LYS A 1 203 ? 25.965 -4.698 -14.705 1.00 87.31 203 LYS A N 1
ATOM 1695 C CA . LYS A 1 203 ? 27.069 -5.629 -14.990 1.00 87.31 203 LYS A CA 1
ATOM 1696 C C . LYS A 1 203 ? 28.272 -5.392 -14.075 1.00 87.31 203 LYS A C 1
ATOM 1698 O O . LYS A 1 203 ? 28.866 -6.353 -13.607 1.00 87.31 203 LYS A O 1
ATOM 1703 N N . ILE A 1 204 ? 28.578 -4.130 -13.767 1.00 88.94 204 ILE A N 1
ATOM 1704 C CA . ILE A 1 204 ? 29.638 -3.770 -12.811 1.00 88.94 204 ILE A CA 1
ATOM 1705 C C . ILE A 1 204 ? 29.277 -4.244 -11.396 1.00 88.94 204 ILE A C 1
ATOM 1707 O O . ILE A 1 204 ? 30.100 -4.838 -10.708 1.00 88.94 204 ILE A O 1
ATOM 1711 N N . ASN A 1 205 ? 28.034 -4.015 -10.967 1.00 87.06 205 ASN A N 1
ATOM 1712 C CA . ASN A 1 205 ? 27.587 -4.346 -9.611 1.00 87.06 205 ASN A CA 1
ATOM 1713 C C . ASN A 1 205 ? 27.323 -5.848 -9.392 1.00 87.06 205 ASN A C 1
ATOM 1715 O O . ASN A 1 205 ? 27.280 -6.297 -8.248 1.00 87.06 205 ASN A O 1
ATOM 1719 N N . HIS A 1 206 ? 27.105 -6.618 -10.462 1.00 84.75 206 HIS A N 1
ATOM 1720 C CA . HIS A 1 206 ? 26.782 -8.047 -10.415 1.00 84.75 206 HIS A CA 1
ATOM 1721 C C . HIS A 1 206 ? 27.664 -8.828 -11.403 1.00 84.75 206 HIS A C 1
ATOM 1723 O O . HIS A 1 206 ? 27.154 -9.368 -12.385 1.00 84.75 206 HIS A O 1
ATOM 1729 N N . PRO A 1 207 ? 28.982 -8.924 -11.151 1.00 83.75 207 PRO A N 1
ATOM 1730 C CA . PRO A 1 207 ? 29.920 -9.556 -12.084 1.00 83.75 207 PRO A CA 1
ATOM 1731 C C . PRO A 1 207 ? 29.677 -11.064 -12.261 1.00 83.75 207 PRO A C 1
ATOM 1733 O O . PRO A 1 207 ? 30.037 -11.635 -13.283 1.00 83.75 207 PRO A O 1
ATOM 1736 N N . TYR A 1 208 ? 29.032 -11.712 -11.286 1.00 83.56 208 TYR A N 1
ATOM 1737 C CA . TYR A 1 208 ? 28.714 -13.145 -11.312 1.00 83.56 208 TYR A CA 1
ATOM 1738 C C . TYR A 1 208 ? 27.446 -13.490 -12.113 1.00 83.56 208 TYR A C 1
ATOM 1740 O O . TYR A 1 208 ? 27.106 -14.664 -12.261 1.00 83.56 208 TYR A O 1
ATOM 1748 N N . ASP A 1 209 ? 26.709 -12.489 -12.599 1.00 79.00 209 ASP A N 1
ATOM 1749 C CA . ASP A 1 209 ? 25.484 -12.689 -13.368 1.00 79.00 209 ASP A CA 1
ATOM 1750 C C . ASP A 1 209 ? 25.815 -12.901 -14.853 1.00 79.00 209 ASP A C 1
ATOM 1752 O O . ASP A 1 209 ? 26.032 -11.957 -15.610 1.00 79.00 209 ASP A O 1
ATOM 1756 N N . SER A 1 210 ? 25.874 -14.167 -15.274 1.00 74.25 210 SER A N 1
ATOM 1757 C CA . SER A 1 210 ? 26.243 -14.562 -16.642 1.00 74.25 210 SER A CA 1
ATOM 1758 C C . SER A 1 210 ? 25.113 -14.418 -17.668 1.00 74.25 210 SER A C 1
ATOM 1760 O O . SER A 1 210 ? 25.309 -14.681 -18.856 1.00 74.25 210 SER A O 1
ATOM 1762 N N . ARG A 1 211 ? 23.904 -14.036 -17.241 1.00 80.81 211 ARG A N 1
ATOM 1763 C CA . ARG A 1 211 ? 22.737 -13.960 -18.126 1.00 80.81 211 ARG A CA 1
ATOM 1764 C C . ARG A 1 211 ? 22.705 -12.635 -18.877 1.00 80.81 211 ARG A C 1
ATOM 1766 O O . ARG A 1 211 ? 22.816 -11.568 -18.283 1.00 80.81 211 ARG A O 1
ATOM 1773 N N . GLU A 1 212 ? 22.429 -12.695 -20.178 1.00 81.00 212 GLU A N 1
ATOM 1774 C CA . GLU A 1 212 ? 22.275 -11.492 -20.997 1.00 81.00 212 GLU A CA 1
ATOM 1775 C C . GLU A 1 212 ? 21.080 -10.644 -20.521 1.00 81.00 212 GLU A C 1
ATOM 1777 O O . GLU A 1 212 ? 19.949 -11.131 -20.395 1.00 81.00 212 GLU A O 1
ATOM 1782 N N . ILE A 1 213 ? 21.346 -9.364 -20.249 1.00 85.19 213 ILE A N 1
ATOM 1783 C CA . ILE A 1 213 ? 20.353 -8.357 -19.861 1.00 85.19 213 ILE A CA 1
ATOM 1784 C C . ILE A 1 213 ? 20.135 -7.425 -21.042 1.00 85.19 213 ILE A C 1
ATOM 1786 O O . ILE A 1 213 ? 21.092 -6.911 -21.619 1.00 85.19 213 ILE A O 1
ATOM 1790 N N . THR A 1 214 ? 18.870 -7.170 -21.356 1.00 86.75 214 THR A N 1
ATOM 1791 C CA . THR A 1 214 ? 18.453 -6.302 -22.457 1.00 86.75 214 THR A CA 1
ATOM 1792 C C . THR A 1 214 ? 17.491 -5.226 -21.969 1.00 86.75 214 THR A C 1
ATOM 1794 O O . THR A 1 214 ? 16.821 -5.383 -20.940 1.00 86.75 214 THR A O 1
ATOM 1797 N N . ALA A 1 215 ? 17.458 -4.109 -22.696 1.00 87.75 215 ALA A N 1
ATOM 1798 C CA . ALA A 1 215 ? 16.469 -3.062 -22.508 1.00 87.75 215 ALA A CA 1
ATOM 1799 C C . ALA A 1 215 ? 15.249 -3.368 -23.387 1.00 87.75 215 ALA A C 1
ATOM 1801 O O . ALA A 1 215 ? 15.399 -3.752 -24.542 1.00 87.75 215 ALA A O 1
ATOM 1802 N N . TYR A 1 216 ? 14.045 -3.199 -22.847 1.00 84.81 216 TYR A N 1
ATOM 1803 C CA . TYR A 1 216 ? 12.796 -3.350 -23.593 1.00 84.81 216 TYR A CA 1
ATOM 1804 C C . TYR A 1 216 ? 11.813 -2.249 -23.206 1.00 84.81 216 TYR A C 1
ATOM 1806 O O . TYR A 1 216 ? 11.771 -1.804 -22.055 1.00 84.81 216 TYR A O 1
ATOM 1814 N N . LYS A 1 217 ? 10.999 -1.812 -24.166 1.00 83.94 217 LYS A N 1
ATOM 1815 C CA . LYS A 1 217 ? 9.910 -0.865 -23.920 1.00 83.94 217 LYS A CA 1
ATOM 1816 C C . LYS A 1 217 ? 8.668 -1.635 -23.482 1.00 83.94 217 LYS A C 1
ATOM 1818 O O . LYS A 1 217 ? 8.272 -2.597 -24.131 1.00 83.94 217 LYS A O 1
ATOM 1823 N N . CYS A 1 218 ? 8.062 -1.245 -22.364 1.00 80.69 218 CYS A N 1
ATOM 1824 C CA . CYS A 1 218 ? 6.846 -1.898 -21.889 1.00 80.69 218 CYS A CA 1
ATOM 1825 C C . CYS A 1 218 ? 5.598 -1.294 -22.540 1.00 80.69 218 CYS A C 1
ATOM 1827 O O . CYS A 1 218 ? 5.372 -0.091 -22.431 1.00 80.69 218 CYS A O 1
ATOM 1829 N N . ASN A 1 219 ? 4.744 -2.144 -23.112 1.00 77.19 219 ASN A N 1
ATOM 1830 C CA . ASN A 1 219 ? 3.493 -1.741 -23.770 1.00 77.19 219 ASN A CA 1
ATOM 1831 C C . ASN A 1 219 ? 2.457 -1.139 -22.806 1.00 77.19 219 ASN A C 1
ATOM 1833 O O . ASN A 1 219 ? 1.573 -0.404 -23.226 1.00 77.19 219 ASN A O 1
ATOM 1837 N N . TYR A 1 220 ? 2.561 -1.436 -21.508 1.00 72.38 220 TYR A N 1
ATOM 1838 C CA . TYR A 1 220 ? 1.591 -0.986 -20.510 1.00 72.38 220 TYR A CA 1
ATOM 1839 C C . TYR A 1 220 ? 1.911 0.396 -19.931 1.00 72.38 220 TYR A C 1
ATOM 1841 O O . TYR A 1 220 ? 1.004 1.181 -19.687 1.00 72.38 220 TYR A O 1
ATOM 1849 N N . CYS A 1 221 ? 3.187 0.701 -19.668 1.00 74.88 221 CYS A N 1
ATOM 1850 C CA . CYS A 1 221 ? 3.582 1.986 -19.075 1.00 74.88 221 CYS A CA 1
ATOM 1851 C C . CYS A 1 221 ? 4.354 2.901 -20.030 1.00 74.88 221 CYS A C 1
ATOM 1853 O O . CYS A 1 221 ? 4.681 4.026 -19.654 1.00 74.88 221 CYS A O 1
ATOM 1855 N N . ASN A 1 222 ? 4.676 2.422 -21.236 1.00 78.94 222 ASN A N 1
ATOM 1856 C CA . ASN A 1 222 ? 5.468 3.110 -22.257 1.00 78.94 222 ASN A CA 1
ATOM 1857 C C . ASN A 1 222 ? 6.875 3.550 -21.812 1.00 78.94 222 ASN A C 1
ATOM 1859 O O . ASN A 1 222 ? 7.531 4.312 -22.524 1.00 78.94 222 ASN A O 1
ATOM 1863 N N . LYS A 1 223 ? 7.364 3.049 -20.670 1.00 84.62 223 LYS A N 1
ATOM 1864 C CA . LYS A 1 223 ? 8.727 3.272 -20.167 1.00 84.62 223 LYS A CA 1
ATOM 1865 C C . LYS A 1 223 ? 9.651 2.131 -20.584 1.00 84.62 223 LYS A C 1
ATOM 1867 O O . LYS A 1 223 ? 9.213 1.010 -20.858 1.00 84.62 223 LYS A O 1
ATOM 1872 N N . TRP A 1 224 ? 10.944 2.424 -20.592 1.00 86.06 224 TRP A N 1
ATOM 1873 C CA . TRP A 1 224 ? 11.996 1.441 -20.814 1.00 86.06 224 TRP A CA 1
ATOM 1874 C C . TRP A 1 224 ? 12.307 0.690 -19.521 1.00 86.06 224 TRP A C 1
ATOM 1876 O O . TRP A 1 224 ? 12.367 1.281 -18.447 1.00 86.06 224 TRP A O 1
ATOM 1886 N N . HIS A 1 225 ? 12.525 -0.612 -19.609 1.00 85.75 225 HIS A N 1
ATOM 1887 C CA . HIS A 1 225 ? 12.899 -1.466 -18.488 1.00 85.75 225 HIS A CA 1
ATOM 1888 C C . HIS A 1 225 ? 14.094 -2.333 -18.867 1.00 85.75 225 HIS A C 1
ATOM 1890 O O . HIS A 1 225 ? 14.335 -2.583 -20.043 1.00 85.75 225 HIS A O 1
ATOM 1896 N N . ILE A 1 226 ? 14.820 -2.814 -17.859 1.00 87.12 226 ILE A N 1
ATOM 1897 C CA . ILE A 1 226 ? 15.913 -3.775 -18.035 1.00 87.12 226 ILE A CA 1
ATOM 1898 C C . ILE A 1 226 ? 15.480 -5.144 -17.509 1.00 87.12 226 ILE A C 1
ATOM 1900 O O . ILE A 1 226 ? 14.794 -5.240 -16.483 1.00 87.12 226 ILE A O 1
ATOM 1904 N N . GLY A 1 227 ? 15.862 -6.209 -18.203 1.00 83.19 227 GLY A N 1
ATOM 1905 C CA . GLY A 1 227 ? 15.569 -7.572 -17.775 1.00 83.19 227 GLY A CA 1
ATOM 1906 C C . GLY A 1 227 ? 16.398 -8.608 -18.514 1.00 83.19 227 GLY A C 1
ATOM 1907 O O . GLY A 1 227 ? 16.946 -8.342 -19.581 1.00 83.19 227 GLY A O 1
ATOM 1908 N N . HIS A 1 228 ? 16.485 -9.801 -17.935 1.00 79.94 228 HIS A N 1
ATOM 1909 C CA . HIS A 1 228 ? 17.071 -10.940 -18.628 1.00 79.94 228 HIS A CA 1
ATOM 1910 C C . HIS A 1 228 ? 16.176 -11.368 -19.785 1.00 79.94 228 HIS A C 1
ATOM 1912 O O . HIS A 1 228 ? 14.949 -11.367 -19.641 1.00 79.94 228 HIS A O 1
ATOM 1918 N N . ARG A 1 229 ? 16.780 -11.802 -20.894 1.00 66.00 229 ARG A N 1
ATOM 1919 C CA . ARG A 1 229 ? 16.033 -12.521 -21.929 1.00 66.00 229 ARG A CA 1
ATOM 1920 C C . ARG A 1 229 ? 15.458 -13.797 -21.318 1.00 66.00 229 ARG A C 1
ATOM 1922 O O . ARG A 1 229 ? 16.193 -14.672 -20.856 1.00 66.00 229 ARG A O 1
ATOM 1929 N N . SER A 1 230 ? 14.135 -13.902 -21.276 1.00 54.47 230 SER A N 1
ATOM 1930 C CA . SER A 1 230 ? 13.477 -15.156 -20.938 1.00 54.47 230 SER A CA 1
ATOM 1931 C C . SER A 1 230 ? 13.736 -16.151 -22.065 1.00 54.47 230 SER A C 1
ATOM 1933 O O . SER A 1 230 ? 13.345 -15.902 -23.200 1.00 54.47 230 SER A O 1
ATOM 1935 N N . LYS A 1 231 ? 14.312 -17.320 -21.751 1.00 46.34 231 LYS A N 1
ATOM 1936 C CA . LYS A 1 231 ? 14.408 -18.453 -22.697 1.00 46.34 231 LYS A CA 1
ATOM 1937 C C . LYS A 1 231 ? 13.034 -18.948 -23.203 1.00 46.34 231 LYS A C 1
ATOM 1939 O O . LYS A 1 231 ? 12.977 -19.821 -24.055 1.00 46.34 231 LYS A O 1
ATOM 1944 N N . PHE A 1 232 ? 11.937 -18.393 -22.684 1.00 44.16 232 PHE A N 1
ATOM 1945 C CA . PHE A 1 232 ? 10.553 -18.710 -23.044 1.00 44.16 232 PHE A CA 1
ATOM 1946 C C . PHE A 1 232 ? 10.106 -18.184 -24.416 1.00 44.16 232 PHE A C 1
ATOM 1948 O O . PHE A 1 232 ? 9.035 -18.565 -24.866 1.00 44.16 232 PHE A O 1
ATOM 1955 N N . LEU A 1 233 ? 10.906 -17.353 -25.092 1.00 42.97 233 LEU A N 1
ATOM 1956 C CA . LEU A 1 233 ? 10.589 -16.831 -26.431 1.00 42.97 233 LEU A CA 1
ATOM 1957 C C . LEU A 1 233 ? 10.698 -17.871 -27.566 1.00 42.97 233 LEU A C 1
ATOM 1959 O O . LEU A 1 233 ? 10.430 -17.526 -28.703 1.00 42.97 233 LEU A O 1
ATOM 1963 N N . ASN A 1 234 ? 11.053 -19.129 -27.272 1.00 39.97 234 ASN A N 1
ATOM 1964 C CA . ASN A 1 234 ? 11.224 -20.178 -28.286 1.00 39.97 234 ASN A CA 1
ATOM 1965 C C . ASN A 1 234 ? 10.309 -21.401 -28.064 1.00 39.97 234 ASN A C 1
ATOM 1967 O O . ASN A 1 234 ? 10.662 -22.502 -28.482 1.00 39.97 234 ASN A O 1
ATOM 1971 N N . HIS A 1 235 ? 9.170 -21.262 -27.371 1.00 40.25 235 HIS A N 1
ATOM 1972 C CA . HIS A 1 235 ? 8.185 -22.348 -27.308 1.00 40.25 235 HIS A CA 1
ATOM 1973 C C . HIS A 1 235 ? 7.037 -22.058 -28.291 1.00 40.25 235 HIS A C 1
ATOM 1975 O O . HIS A 1 235 ? 6.265 -21.130 -28.040 1.00 40.25 235 HIS A O 1
ATOM 1981 N N . PRO A 1 236 ? 6.867 -22.844 -29.372 1.00 43.47 236 PRO A N 1
ATOM 1982 C CA . PRO A 1 236 ? 5.901 -22.561 -30.443 1.00 43.47 236 PRO A CA 1
ATOM 1983 C C . PRO A 1 236 ? 4.436 -22.481 -29.973 1.00 43.47 236 PRO A C 1
ATOM 1985 O O . PRO A 1 236 ? 3.602 -21.897 -30.653 1.00 43.47 236 PRO A O 1
ATOM 1988 N N . ALA A 1 237 ? 4.123 -22.999 -28.780 1.00 45.22 237 ALA A N 1
ATOM 1989 C CA . ALA A 1 237 ? 2.801 -22.868 -28.159 1.00 45.22 237 ALA A CA 1
ATOM 1990 C C . ALA A 1 237 ? 2.478 -21.457 -27.606 1.00 45.22 237 ALA A C 1
ATOM 1992 O O . ALA A 1 237 ? 1.311 -21.162 -27.359 1.00 45.22 237 ALA A O 1
ATOM 1993 N N . ILE A 1 238 ? 3.482 -20.598 -27.376 1.00 43.88 238 ILE A N 1
ATOM 1994 C CA . ILE A 1 238 ? 3.283 -19.230 -26.855 1.00 43.88 238 ILE A CA 1
ATOM 1995 C C . ILE A 1 238 ? 3.118 -18.235 -28.011 1.00 43.88 238 ILE A C 1
ATOM 1997 O O . ILE A 1 238 ? 2.235 -17.381 -27.949 1.00 43.88 238 ILE A O 1
ATOM 2001 N N . ASP A 1 239 ? 3.874 -18.393 -29.101 1.00 38.22 239 ASP A N 1
ATOM 2002 C CA . ASP A 1 239 ? 3.741 -17.543 -30.295 1.00 38.22 239 ASP A CA 1
ATOM 2003 C C . ASP A 1 239 ? 2.378 -17.700 -30.983 1.00 38.22 239 ASP A C 1
ATOM 2005 O O . ASP A 1 239 ? 1.839 -16.728 -31.509 1.00 38.22 239 ASP A O 1
ATOM 2009 N N . SER A 1 240 ? 1.742 -18.873 -30.887 1.00 42.41 240 SER A N 1
ATOM 2010 C CA . SER A 1 240 ? 0.368 -19.083 -31.363 1.00 42.41 240 SER A CA 1
ATOM 2011 C C . SER A 1 240 ? -0.708 -18.371 -30.528 1.00 42.41 240 SER A C 1
ATOM 2013 O O . SER A 1 240 ? -1.849 -18.272 -30.974 1.00 42.41 240 SER A O 1
ATOM 2015 N N . MET A 1 241 ? -0.382 -17.868 -29.330 1.00 39.88 241 MET A N 1
ATOM 2016 C CA . MET A 1 241 ? -1.318 -17.117 -28.475 1.00 39.88 241 MET A CA 1
ATOM 2017 C C . MET A 1 241 ? -1.209 -15.592 -28.638 1.00 39.88 241 MET A C 1
ATOM 2019 O O . MET A 1 241 ? -2.096 -14.860 -28.199 1.00 39.88 241 MET A O 1
ATOM 2023 N N . ILE A 1 242 ? -0.158 -15.094 -29.294 1.00 44.91 242 ILE A N 1
ATOM 2024 C CA . ILE A 1 242 ? 0.079 -13.657 -29.493 1.00 44.91 242 ILE A CA 1
ATOM 2025 C C . ILE A 1 242 ? -0.844 -13.001 -30.554 1.00 44.91 242 ILE A C 1
ATOM 2027 O O . ILE A 1 242 ? -1.126 -11.810 -30.394 1.00 44.91 242 ILE A O 1
ATOM 2031 N N . PRO A 1 243 ? -1.444 -13.692 -31.554 1.00 31.81 243 PRO A N 1
ATOM 2032 C CA . PRO A 1 243 ? -2.342 -13.020 -32.501 1.00 31.81 243 PRO A CA 1
ATOM 2033 C C . PRO A 1 243 ? -3.727 -12.642 -31.949 1.00 31.81 243 PRO A C 1
ATOM 2035 O O . PRO A 1 243 ? -4.438 -11.883 -32.599 1.00 31.81 243 PRO A O 1
ATOM 2038 N N . GLN A 1 244 ? -4.151 -13.123 -30.772 1.00 32.06 244 GLN A N 1
ATOM 2039 C CA . GLN A 1 244 ? -5.519 -12.865 -30.278 1.00 32.06 244 GLN A CA 1
ATOM 2040 C C . GLN A 1 244 ? -5.655 -11.659 -29.331 1.00 32.06 244 GLN A C 1
ATOM 2042 O O . GLN A 1 244 ? -6.772 -11.283 -28.986 1.00 32.06 244 GLN A O 1
ATOM 2047 N N . MET A 1 245 ? -4.562 -10.981 -28.961 1.00 31.73 245 MET A N 1
ATOM 2048 C CA . MET A 1 245 ? -4.623 -9.745 -28.155 1.00 31.73 245 MET A CA 1
ATOM 2049 C C . MET A 1 245 ? -4.615 -8.442 -28.978 1.00 31.73 245 MET A C 1
ATOM 2051 O O . MET A 1 245 ? -4.555 -7.363 -28.395 1.00 31.73 245 MET A O 1
ATOM 2055 N N . GLN A 1 246 ? -4.709 -8.514 -30.312 1.00 32.84 246 GLN A N 1
ATOM 2056 C CA . GLN A 1 246 ? -4.919 -7.339 -31.178 1.00 32.84 246 GLN A CA 1
ATOM 2057 C C . GLN A 1 246 ? -6.384 -7.117 -31.594 1.00 32.84 246 GLN A C 1
ATOM 2059 O O . GLN A 1 246 ? -6.678 -6.146 -32.283 1.00 32.84 246 GLN A O 1
ATOM 2064 N N . ALA A 1 247 ? -7.321 -7.950 -31.134 1.00 27.16 247 ALA A N 1
ATOM 2065 C CA . ALA A 1 247 ? -8.738 -7.814 -31.461 1.00 27.16 247 ALA A CA 1
ATOM 2066 C C . ALA A 1 247 ? -9.616 -7.875 -30.205 1.00 27.16 247 ALA A C 1
ATOM 2068 O O . ALA A 1 247 ? -10.363 -8.823 -30.014 1.00 27.16 247 ALA A O 1
ATOM 2069 N N . CYS A 1 248 ? -9.522 -6.868 -29.338 1.00 24.36 248 CYS A N 1
ATOM 2070 C CA . CYS A 1 248 ? -10.615 -6.451 -28.455 1.00 24.36 248 CYS A CA 1
ATOM 2071 C C . CYS A 1 248 ? -10.344 -5.003 -28.029 1.00 24.36 248 CYS A C 1
ATOM 2073 O O . CYS A 1 248 ? -9.324 -4.727 -27.401 1.00 24.36 248 CYS A O 1
ATOM 2075 N N . CYS A 1 249 ? -11.248 -4.124 -28.462 1.00 29.73 249 CYS A N 1
ATOM 2076 C CA . CYS A 1 249 ? -11.214 -2.663 -28.440 1.00 29.73 249 CYS A CA 1
ATOM 2077 C C . CYS A 1 249 ? -10.863 -2.010 -27.094 1.00 29.73 249 CYS A C 1
ATOM 2079 O O . CYS A 1 249 ? -11.318 -2.511 -26.037 1.00 29.73 249 CYS A O 1
#

Sequence (249 aa):
MGRYLRANESTLEEHYLIKYIRDSIIGVNFNVKSVLNAIQKLMNMEAAKEKDLTTMLVKMDGNRVVLNGQDVRFKKETEKIFKEKLKFKKGMLLRNFDIETEAPHDSKKVRRIVEKRMCQAYHRMHKKDEGYKTSNREKYWMDRATAFQLYNIGQKEKARNTRRGESTHWKWKKDPITHELVLKKKMGYKNEESAQKAIAQWKINHPYDSREITAYKCNYCNKWHIGHRSKFLNHPAIDSMIPQMQACC

Organism: NCBI:txid165179

Radius of gyration: 26.79 Å; chains: 1; bounding box: 63×44×78 Å